Protein AF-A0A6P6KNV8-F1 (afdb_monomer)

Mean predicted aligned error: 15.76 Å

Structure (mmCIF, N/CA/C/O backbone):
data_AF-A0A6P6KNV8-F1
#
_entry.id   AF-A0A6P6KNV8-F1
#
loop_
_atom_site.group_PDB
_atom_site.id
_atom_site.type_symbol
_atom_site.label_atom_id
_atom_site.label_alt_id
_atom_site.label_comp_id
_atom_site.label_asym_id
_atom_site.label_entity_id
_atom_site.label_seq_id
_atom_site.pdbx_PDB_ins_code
_atom_site.Cartn_x
_atom_site.Cartn_y
_atom_site.Cartn_z
_atom_site.occupancy
_atom_site.B_iso_or_equiv
_atom_site.auth_seq_id
_atom_site.auth_comp_id
_atom_site.auth_asym_id
_atom_site.auth_atom_id
_atom_site.pdbx_PDB_model_num
ATOM 1 N N . MET A 1 1 ? 38.279 -53.311 -48.690 1.00 38.34 1 MET A N 1
ATOM 2 C CA . MET A 1 1 ? 37.754 -52.931 -50.017 1.00 38.34 1 MET A CA 1
ATOM 3 C C . MET A 1 1 ? 36.312 -52.505 -49.815 1.00 38.34 1 MET A C 1
ATOM 5 O O . MET A 1 1 ? 35.468 -53.366 -49.628 1.00 38.34 1 MET A O 1
ATOM 9 N N . GLU A 1 2 ? 36.046 -51.202 -49.771 1.00 31.09 2 GLU A N 1
ATOM 10 C CA . GLU A 1 2 ? 34.682 -50.656 -49.750 1.00 31.09 2 GLU A CA 1
ATOM 11 C C . GLU A 1 2 ? 34.443 -49.889 -51.053 1.00 31.09 2 GLU A C 1
ATOM 13 O O . GLU A 1 2 ? 35.295 -49.125 -51.506 1.00 31.09 2 GLU A O 1
ATOM 18 N N . ALA A 1 3 ? 33.312 -50.180 -51.694 1.00 29.16 3 ALA A N 1
ATOM 19 C CA . ALA A 1 3 ? 32.934 -49.667 -53.004 1.00 29.16 3 ALA A CA 1
ATOM 20 C C . ALA A 1 3 ? 32.456 -48.201 -52.931 1.00 29.16 3 ALA A C 1
ATOM 22 O O . ALA A 1 3 ? 31.786 -47.828 -51.967 1.00 29.16 3 ALA A O 1
ATOM 23 N N . PRO A 1 4 ? 32.713 -47.362 -53.953 1.00 30.52 4 PRO A N 1
ATOM 24 C CA . PRO A 1 4 ? 32.250 -45.981 -53.950 1.00 30.52 4 PRO A CA 1
ATOM 25 C C . PRO A 1 4 ? 30.749 -45.907 -54.269 1.00 30.52 4 PRO A C 1
ATOM 27 O O . PRO A 1 4 ? 30.275 -46.368 -55.310 1.00 30.52 4 PRO A O 1
ATOM 30 N N . GLN A 1 5 ? 29.990 -45.295 -53.362 1.00 33.75 5 GLN A N 1
ATOM 31 C CA . GLN A 1 5 ? 28.548 -45.090 -53.477 1.00 33.75 5 GLN A CA 1
ATOM 32 C C . GLN A 1 5 ? 28.240 -44.012 -54.537 1.00 33.75 5 GLN A C 1
ATOM 34 O O . GLN A 1 5 ? 28.684 -42.867 -54.443 1.00 33.75 5 GLN A O 1
ATOM 39 N N . LYS A 1 6 ? 27.469 -44.385 -55.569 1.00 33.06 6 LYS A N 1
ATOM 40 C CA . LYS A 1 6 ? 26.993 -43.498 -56.648 1.00 33.06 6 LYS A CA 1
ATOM 41 C C . LYS A 1 6 ? 26.206 -42.309 -56.076 1.00 33.06 6 LYS A C 1
ATOM 43 O O . LYS A 1 6 ? 25.114 -42.477 -55.539 1.00 33.06 6 LYS A O 1
ATOM 48 N N . ARG A 1 7 ? 26.725 -41.091 -56.252 1.00 31.59 7 ARG A N 1
ATOM 49 C CA . ARG A 1 7 ? 26.054 -39.836 -55.877 1.00 31.59 7 ARG A CA 1
ATOM 50 C C . ARG A 1 7 ? 24.954 -39.518 -56.903 1.00 31.59 7 ARG A C 1
ATOM 52 O O . ARG A 1 7 ? 25.246 -39.223 -58.059 1.00 31.59 7 ARG A O 1
ATOM 59 N N . CYS A 1 8 ? 23.687 -39.608 -56.496 1.00 37.69 8 CYS A N 1
ATOM 60 C CA . CYS A 1 8 ? 22.532 -39.280 -57.337 1.00 37.69 8 CYS A CA 1
ATOM 61 C C . CYS A 1 8 ? 22.525 -37.770 -57.654 1.00 37.69 8 CYS A C 1
ATOM 63 O O . CYS A 1 8 ? 22.511 -36.946 -56.735 1.00 37.69 8 CYS A O 1
ATOM 65 N N . ARG A 1 9 ? 22.585 -37.396 -58.941 1.00 38.62 9 ARG A N 1
ATOM 66 C CA . ARG A 1 9 ? 22.567 -35.994 -59.398 1.00 38.62 9 ARG A CA 1
ATOM 67 C C . ARG A 1 9 ? 21.199 -35.376 -59.081 1.00 38.62 9 ARG A C 1
ATOM 69 O O . ARG A 1 9 ? 20.218 -35.672 -59.757 1.00 38.62 9 ARG A O 1
ATOM 76 N N . LYS A 1 10 ? 21.122 -34.523 -58.056 1.00 58.94 10 LYS A N 1
ATOM 77 C CA . LYS A 1 10 ? 19.945 -33.673 -57.814 1.00 58.94 10 LYS A CA 1
ATOM 78 C C . LYS A 1 10 ? 19.844 -32.647 -58.954 1.00 58.94 10 LYS A C 1
ATOM 80 O O . LYS A 1 10 ? 20.856 -32.107 -59.383 1.00 58.94 10 LYS A O 1
ATOM 85 N N . SER A 1 11 ? 18.640 -32.434 -59.481 1.00 66.38 11 SER A N 1
ATOM 86 C CA . SER A 1 11 ? 18.377 -31.494 -60.584 1.00 66.38 11 SER A CA 1
ATOM 87 C C . SER A 1 11 ? 18.752 -30.051 -60.193 1.00 66.38 11 SER A C 1
ATOM 89 O O . SER A 1 11 ? 18.413 -29.626 -59.092 1.00 66.38 11 SER A O 1
ATOM 91 N N . VAL A 1 12 ? 19.410 -29.303 -61.091 1.00 73.56 12 VAL A N 1
ATOM 92 C CA . VAL A 1 12 ? 19.917 -27.919 -60.874 1.00 73.56 12 VAL A CA 1
ATOM 93 C C . VAL A 1 12 ? 18.823 -26.952 -60.412 1.00 73.56 12 VAL A C 1
ATOM 95 O O . VAL A 1 12 ? 19.061 -26.036 -59.640 1.00 73.56 12 VAL A O 1
ATOM 98 N N . VAL A 1 13 ? 17.578 -27.220 -60.801 1.00 78.50 13 VAL A N 1
ATOM 99 C CA . VAL A 1 13 ? 16.393 -26.455 -60.396 1.00 78.50 13 VAL A CA 1
ATOM 100 C C . VAL A 1 13 ? 16.256 -26.262 -58.877 1.00 78.50 13 VAL A C 1
ATOM 102 O O . VAL A 1 13 ? 15.630 -25.302 -58.445 1.00 78.50 13 VAL A O 1
ATOM 105 N N . TRP A 1 14 ? 16.829 -27.148 -58.054 1.00 82.81 14 TRP A N 1
ATOM 106 C CA . TRP A 1 14 ? 16.782 -27.029 -56.594 1.00 82.81 14 TRP A CA 1
ATOM 107 C C . TRP A 1 14 ? 17.605 -25.859 -56.044 1.00 82.81 14 TRP A C 1
ATOM 109 O O . TRP A 1 14 ? 17.395 -25.475 -54.902 1.00 82.81 14 TRP A O 1
ATOM 119 N N . GLU A 1 15 ? 18.483 -25.254 -56.844 1.00 82.56 15 GLU A N 1
ATOM 120 C CA . GLU A 1 15 ? 19.206 -24.027 -56.478 1.00 82.56 15 GLU A CA 1
ATOM 121 C C . GLU A 1 15 ? 18.289 -22.790 -56.444 1.00 82.56 15 GLU A C 1
ATOM 123 O O . GLU A 1 15 ? 18.663 -21.744 -55.921 1.00 82.56 15 GLU A O 1
ATOM 128 N N . HIS A 1 16 ? 17.069 -22.917 -56.972 1.00 83.75 16 HIS A N 1
ATOM 129 C CA . HIS A 1 16 ? 16.115 -21.824 -57.160 1.00 83.75 16 HIS A CA 1
ATOM 130 C C . HIS A 1 16 ? 14.822 -21.980 -56.338 1.00 83.75 16 HIS A C 1
ATOM 132 O O . HIS A 1 16 ? 13.948 -21.108 -56.376 1.00 83.75 16 HIS A O 1
ATOM 138 N N . PHE A 1 17 ? 14.663 -23.099 -55.622 1.00 85.81 17 PHE A N 1
ATOM 139 C CA . PHE A 1 17 ? 13.449 -23.428 -54.872 1.00 85.81 17 PHE A CA 1
ATOM 140 C C . PHE A 1 17 ? 13.767 -24.027 -53.503 1.00 85.81 17 PHE A C 1
ATOM 142 O O . PHE A 1 17 ? 14.627 -24.893 -53.372 1.00 85.81 17 PHE A O 1
ATOM 149 N N . HIS A 1 18 ? 12.986 -23.645 -52.494 1.00 86.62 18 HIS A N 1
ATOM 150 C CA . HIS A 1 18 ? 12.988 -24.283 -51.180 1.00 86.62 18 HIS A CA 1
ATOM 151 C C . HIS A 1 18 ? 11.876 -25.332 -51.085 1.00 86.62 18 HIS A C 1
ATOM 153 O O . HIS A 1 18 ? 10.721 -25.060 -51.414 1.00 86.62 18 HIS A O 1
ATOM 159 N N . LEU A 1 19 ? 12.205 -26.534 -50.608 1.00 85.88 19 LEU A N 1
ATOM 160 C CA . LEU A 1 19 ? 11.209 -27.546 -50.252 1.00 85.88 19 LEU A CA 1
ATOM 161 C C . LEU A 1 19 ? 10.596 -27.182 -48.893 1.00 85.88 19 LEU A C 1
ATOM 163 O O . LEU A 1 19 ? 11.304 -27.166 -47.891 1.00 85.88 19 LEU A O 1
ATOM 167 N N . GLU A 1 20 ? 9.296 -26.892 -48.855 1.00 83.19 20 GLU A N 1
ATOM 168 C CA . GLU A 1 20 ? 8.594 -26.573 -47.602 1.00 83.19 20 GLU A CA 1
ATOM 169 C C . GLU A 1 20 ? 8.001 -27.818 -46.947 1.00 83.19 20 GLU A C 1
ATOM 171 O O . GLU A 1 20 ? 8.097 -28.020 -45.742 1.00 83.19 20 GLU A O 1
ATOM 176 N N . THR A 1 21 ? 7.347 -28.649 -47.756 1.00 82.44 21 THR A N 1
ATOM 177 C CA . THR A 1 21 ? 6.717 -29.901 -47.332 1.00 82.44 21 THR A CA 1
ATOM 178 C C . THR A 1 21 ? 6.961 -30.946 -48.417 1.00 82.44 21 THR A C 1
ATOM 180 O O . THR A 1 21 ? 7.260 -30.569 -49.552 1.00 82.44 21 THR A O 1
ATOM 183 N N . PRO A 1 22 ? 6.784 -32.251 -48.143 1.00 82.44 22 PRO A N 1
ATOM 184 C CA . PRO A 1 22 ? 7.013 -33.296 -49.143 1.00 82.44 22 PRO A CA 1
ATOM 185 C C . PRO A 1 22 ? 6.253 -33.099 -50.462 1.00 82.44 22 PRO A C 1
ATOM 187 O O . PRO A 1 22 ? 6.700 -33.605 -51.484 1.00 82.44 22 PRO A O 1
ATOM 190 N N . ASN A 1 23 ? 5.150 -32.335 -50.447 1.00 86.81 23 ASN A N 1
ATOM 191 C CA . ASN A 1 23 ? 4.302 -32.084 -51.612 1.00 86.81 23 ASN A CA 1
ATOM 192 C C . ASN A 1 23 ? 4.265 -30.611 -52.070 1.00 86.81 23 ASN A C 1
ATOM 194 O O . ASN A 1 23 ? 3.471 -30.268 -52.950 1.00 86.81 23 ASN A O 1
ATOM 198 N N . LYS A 1 24 ? 5.072 -29.712 -51.482 1.00 88.44 24 LYS A N 1
ATOM 199 C CA . LYS A 1 24 ? 5.097 -28.285 -51.857 1.00 88.44 24 LYS A CA 1
ATOM 200 C C . LYS A 1 24 ? 6.501 -27.694 -51.852 1.00 88.44 24 LYS A C 1
ATOM 202 O O . LYS A 1 24 ? 7.274 -27.891 -50.915 1.00 88.44 24 LYS A O 1
ATOM 207 N N . VAL A 1 25 ? 6.773 -26.894 -52.875 1.00 88.56 25 VAL A N 1
ATOM 208 C CA . VAL A 1 25 ? 8.021 -26.146 -53.059 1.00 88.56 25 VAL A CA 1
ATOM 209 C C . VAL A 1 25 ? 7.721 -24.660 -53.238 1.00 88.56 25 VAL A C 1
ATOM 211 O O . VAL A 1 25 ? 6.707 -24.301 -53.834 1.00 88.56 25 VAL A O 1
ATOM 214 N N . ARG A 1 26 ? 8.605 -23.794 -52.745 1.00 89.38 26 ARG A N 1
ATOM 215 C CA . ARG A 1 26 ? 8.508 -22.334 -52.838 1.00 89.38 26 ARG A CA 1
ATOM 216 C C . ARG A 1 26 ? 9.609 -21.795 -53.746 1.00 89.38 26 ARG A C 1
ATOM 218 O O . ARG A 1 26 ? 10.773 -22.147 -53.563 1.00 89.38 26 ARG A O 1
ATOM 225 N N . CYS A 1 27 ? 9.253 -20.953 -54.714 1.00 86.50 27 CYS A N 1
ATOM 226 C CA . CYS A 1 27 ? 10.230 -20.226 -55.531 1.00 86.50 27 CYS A CA 1
ATOM 227 C C . CYS A 1 27 ? 10.973 -19.186 -54.683 1.00 86.50 27 CYS A C 1
ATOM 229 O O . CYS A 1 27 ? 10.328 -18.395 -54.005 1.00 86.50 27 CYS A O 1
ATOM 231 N N . MET A 1 28 ? 12.305 -19.140 -54.756 1.00 84.94 28 MET A N 1
ATOM 232 C CA . MET A 1 28 ? 13.119 -18.206 -53.959 1.00 84.94 28 MET A CA 1
ATOM 233 C C . MET A 1 28 ? 13.090 -16.755 -54.473 1.00 84.94 28 MET A C 1
ATOM 235 O O . MET A 1 28 ? 13.607 -15.869 -53.802 1.00 84.94 28 MET A O 1
ATOM 239 N N . TYR A 1 29 ? 12.510 -16.508 -55.654 1.00 83.06 29 TYR A N 1
ATOM 240 C CA . TYR A 1 29 ? 12.529 -15.197 -56.320 1.00 83.06 29 TYR A CA 1
ATOM 241 C C . TYR A 1 29 ? 11.196 -14.447 -56.285 1.00 83.06 29 TYR A C 1
ATOM 243 O O . TYR A 1 29 ? 11.181 -13.225 -56.389 1.00 83.06 29 TYR A O 1
ATOM 251 N N . CYS A 1 30 ? 10.074 -15.161 -56.183 1.00 82.75 30 CYS A N 1
ATOM 252 C CA . CYS A 1 30 ? 8.738 -14.556 -56.119 1.00 82.75 30 CYS A CA 1
ATOM 253 C C . CYS A 1 30 ? 7.844 -15.150 -55.026 1.00 82.75 30 CYS A C 1
ATOM 255 O O . CYS A 1 30 ? 6.644 -14.887 -55.021 1.00 82.75 30 CYS A O 1
ATOM 257 N N . ASP A 1 31 ? 8.394 -16.017 -54.169 1.00 82.25 31 ASP A N 1
ATOM 258 C CA . ASP A 1 31 ? 7.691 -16.722 -53.089 1.00 82.25 31 ASP A CA 1
ATOM 259 C C . ASP A 1 31 ? 6.464 -17.552 -53.517 1.00 82.25 31 ASP A C 1
ATOM 261 O O . ASP A 1 31 ? 5.709 -18.057 -52.683 1.00 82.25 31 ASP A O 1
ATOM 265 N N . ARG A 1 32 ? 6.268 -17.785 -54.821 1.00 86.38 32 ARG A N 1
ATOM 266 C CA . ARG A 1 32 ? 5.152 -18.594 -55.320 1.00 86.38 32 ARG A CA 1
ATOM 267 C C . ARG A 1 32 ? 5.303 -20.054 -54.893 1.00 86.38 32 ARG A C 1
ATOM 269 O O . ARG A 1 32 ? 6.309 -20.699 -55.199 1.00 86.38 32 ARG A O 1
ATOM 276 N N . GLN A 1 33 ? 4.270 -20.590 -54.243 1.00 91.00 33 GLN A N 1
ATOM 277 C CA . GLN A 1 33 ? 4.178 -22.009 -53.897 1.00 91.00 33 GLN A CA 1
ATOM 278 C C . GLN A 1 33 ? 3.688 -22.836 -55.090 1.00 91.00 33 GLN A C 1
ATOM 280 O O . GLN A 1 33 ? 2.699 -22.496 -55.743 1.00 91.00 33 GLN A O 1
ATOM 285 N N . LEU A 1 34 ? 4.366 -23.950 -55.354 1.00 88.31 34 LEU A N 1
ATOM 286 C CA . LEU A 1 34 ? 4.016 -24.923 -56.381 1.00 88.31 34 LEU A CA 1
ATOM 287 C C . LEU A 1 34 ? 3.823 -26.300 -55.744 1.00 88.31 34 LEU A C 1
ATOM 289 O O . LEU A 1 34 ? 4.550 -26.688 -54.828 1.00 88.31 34 LEU A O 1
ATOM 293 N N . ALA A 1 35 ? 2.862 -27.060 -56.265 1.00 87.88 35 ALA A N 1
ATOM 294 C CA . ALA A 1 35 ? 2.728 -28.467 -55.918 1.00 87.88 35 ALA A CA 1
ATOM 295 C C . ALA A 1 35 ? 3.925 -29.262 -56.466 1.00 87.88 35 ALA A C 1
ATOM 297 O O . ALA A 1 35 ? 4.355 -29.063 -57.611 1.00 87.88 35 ALA A O 1
ATOM 298 N N . TYR A 1 36 ? 4.446 -30.165 -55.641 1.00 87.31 36 TYR A N 1
ATOM 299 C CA . TYR A 1 36 ? 5.585 -31.018 -55.946 1.00 87.31 36 TYR A CA 1
ATOM 300 C C . TYR A 1 36 ? 5.186 -32.485 -55.781 1.00 87.31 36 TYR A C 1
ATOM 302 O O . TYR A 1 36 ? 4.757 -32.902 -54.715 1.00 87.31 36 TYR A O 1
ATOM 310 N N . PHE A 1 37 ? 5.317 -33.264 -56.853 1.00 82.62 37 PHE A N 1
ATOM 311 C CA . PHE A 1 37 ? 4.976 -34.690 -56.883 1.00 82.62 37 PHE A CA 1
ATOM 312 C C . PHE A 1 37 ? 6.161 -35.489 -57.432 1.00 82.62 37 PHE A C 1
ATOM 314 O O . PHE A 1 37 ? 6.065 -36.124 -58.482 1.00 82.62 37 PHE A O 1
ATOM 321 N N . ASN A 1 38 ? 7.317 -35.369 -56.769 1.00 77.25 38 ASN A N 1
ATOM 322 C CA . ASN A 1 38 ? 8.575 -36.033 -57.142 1.00 77.25 38 ASN A CA 1
ATOM 323 C C . ASN A 1 38 ? 9.040 -35.804 -58.595 1.00 77.25 38 ASN A C 1
ATOM 325 O O . ASN A 1 38 ? 9.829 -36.576 -59.135 1.00 77.25 38 ASN A O 1
ATOM 329 N N . ASN A 1 39 ? 8.587 -34.717 -59.223 1.00 81.94 39 ASN A N 1
ATOM 330 C CA . ASN A 1 39 ? 9.056 -34.247 -60.521 1.00 81.94 39 ASN A CA 1
ATOM 331 C C . ASN A 1 39 ? 9.306 -32.738 -60.467 1.00 81.94 39 ASN A C 1
ATOM 333 O O . ASN A 1 39 ? 8.701 -32.021 -59.671 1.00 81.94 39 ASN A O 1
ATOM 337 N N . THR A 1 40 ? 10.209 -32.257 -61.316 1.00 85.31 40 THR A N 1
ATOM 338 C CA . THR A 1 40 ? 10.650 -30.856 -61.326 1.00 85.31 40 THR A CA 1
ATOM 339 C C . THR A 1 40 ? 10.043 -30.036 -62.467 1.00 85.31 40 THR A C 1
ATOM 341 O O . THR A 1 40 ? 10.389 -28.869 -62.653 1.00 85.31 40 THR A O 1
ATOM 344 N N . SER A 1 41 ? 9.110 -30.613 -63.231 1.00 83.56 41 SER A N 1
ATOM 345 C CA . SER A 1 41 ? 8.515 -29.984 -64.416 1.00 83.56 41 SER A CA 1
ATOM 346 C C . SER A 1 41 ? 7.729 -28.716 -64.075 1.00 83.56 41 SER A C 1
ATOM 348 O O . SER A 1 41 ? 7.784 -27.739 -64.822 1.00 83.56 41 SER A O 1
ATOM 350 N N . SER A 1 42 ? 7.033 -28.690 -62.932 1.00 84.75 42 SER A N 1
ATOM 351 C CA . SER A 1 42 ? 6.306 -27.505 -62.452 1.00 84.75 42 SER A CA 1
ATOM 352 C C . SER A 1 42 ? 7.253 -26.350 -62.111 1.00 84.75 42 SER A C 1
ATOM 354 O O . SER A 1 42 ? 7.003 -25.216 -62.520 1.00 84.75 42 SER A O 1
ATOM 356 N N . MET A 1 43 ? 8.364 -26.656 -61.440 1.00 88.06 43 MET A N 1
ATOM 357 C CA . MET A 1 43 ? 9.416 -25.713 -61.051 1.00 88.06 43 MET A CA 1
ATOM 358 C C . MET A 1 43 ? 10.148 -25.138 -62.271 1.00 88.06 43 MET A C 1
ATOM 360 O O . MET A 1 43 ? 10.281 -23.924 -62.401 1.00 88.06 43 MET A O 1
ATOM 364 N N . MET A 1 44 ? 10.542 -25.992 -63.222 1.00 86.44 44 MET A N 1
ATOM 365 C CA . MET A 1 44 ? 11.200 -25.555 -64.460 1.00 86.44 44 MET A CA 1
ATOM 366 C C . MET A 1 44 ? 10.280 -24.709 -65.343 1.00 86.44 44 MET A C 1
ATOM 368 O O . MET A 1 44 ? 10.714 -23.700 -65.900 1.00 86.44 44 MET A O 1
ATOM 372 N N . ARG A 1 45 ? 8.998 -25.083 -65.458 1.00 87.12 45 ARG A N 1
ATOM 373 C CA . ARG A 1 45 ? 8.004 -24.287 -66.191 1.00 87.12 45 ARG A CA 1
ATOM 374 C C . ARG A 1 45 ? 7.836 -22.904 -65.564 1.00 87.12 45 ARG A C 1
ATOM 376 O O . ARG A 1 45 ? 7.802 -21.925 -66.300 1.00 87.12 45 ARG A O 1
ATOM 383 N N . HIS A 1 46 ? 7.780 -22.831 -64.234 1.00 88.38 46 HIS A N 1
ATOM 384 C CA . HIS A 1 46 ? 7.688 -21.567 -63.509 1.00 88.38 46 HIS A CA 1
ATOM 385 C C . HIS A 1 46 ? 8.900 -20.659 -63.755 1.00 88.38 46 HIS A C 1
ATOM 387 O O . HIS A 1 46 ? 8.708 -19.487 -64.074 1.00 88.38 46 HIS A O 1
ATOM 393 N N . LEU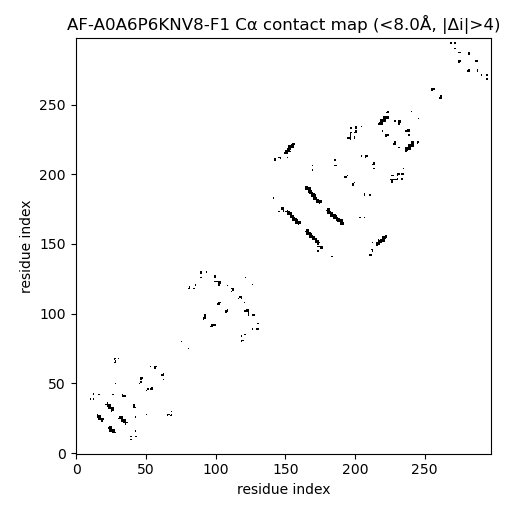 A 1 47 ? 10.131 -21.187 -63.688 1.00 87.00 47 LEU A N 1
ATOM 394 C CA . LEU A 1 47 ? 11.332 -20.394 -63.986 1.00 87.00 47 LEU A CA 1
ATOM 395 C C . LEU A 1 47 ? 11.318 -19.860 -65.421 1.00 87.00 47 LEU A C 1
ATOM 397 O O . LEU A 1 47 ? 11.560 -18.677 -65.626 1.00 87.00 47 LEU A O 1
ATOM 401 N N . ARG A 1 48 ? 10.958 -20.690 -66.408 1.00 85.62 48 ARG A N 1
ATOM 402 C CA . ARG A 1 48 ? 10.895 -20.260 -67.817 1.00 85.62 48 ARG A CA 1
ATOM 403 C C . ARG A 1 48 ? 9.853 -19.173 -68.065 1.00 85.62 48 ARG A C 1
ATOM 405 O O . ARG A 1 48 ? 10.107 -18.270 -68.850 1.00 85.62 48 ARG A O 1
ATOM 412 N N . SER A 1 49 ? 8.688 -19.262 -67.424 1.00 83.25 49 SER A N 1
ATOM 413 C CA . SER A 1 49 ? 7.598 -18.310 -67.659 1.00 83.25 49 SER A CA 1
ATOM 414 C C . SER A 1 49 ? 7.716 -17.025 -66.845 1.00 83.25 49 SER A C 1
ATOM 416 O O . SER A 1 49 ? 7.248 -15.983 -67.284 1.00 83.25 49 SER A O 1
ATOM 418 N N . THR A 1 50 ? 8.257 -17.106 -65.629 1.00 81.81 50 THR A N 1
ATOM 419 C CA . THR A 1 50 ? 8.174 -16.024 -64.633 1.00 81.81 50 THR A CA 1
ATOM 420 C C . THR A 1 50 ? 9.541 -15.428 -64.306 1.00 81.81 50 THR A C 1
ATOM 422 O O . THR A 1 50 ? 9.617 -14.270 -63.910 1.00 81.81 50 THR A O 1
ATOM 425 N N . HIS A 1 51 ? 10.623 -16.179 -64.530 1.00 84.88 51 HIS A N 1
ATOM 426 C CA . HIS A 1 51 ? 11.997 -15.757 -64.260 1.00 84.88 51 HIS A CA 1
ATOM 427 C C . HIS A 1 51 ? 12.971 -16.080 -65.419 1.00 84.88 51 HIS A C 1
ATOM 429 O O . HIS A 1 51 ? 14.042 -16.641 -65.170 1.00 84.88 51 HIS A O 1
ATOM 435 N N . PRO A 1 52 ? 12.649 -15.737 -66.687 1.00 79.06 52 PRO A N 1
ATOM 436 C CA . PRO A 1 52 ? 13.479 -16.105 -67.841 1.00 79.06 52 PRO A CA 1
ATOM 437 C C . PRO A 1 52 ? 14.907 -15.537 -67.768 1.00 79.06 52 PRO A C 1
ATOM 439 O O . PRO A 1 52 ? 15.847 -16.204 -68.193 1.00 79.06 52 PRO A O 1
ATOM 442 N N . ALA A 1 53 ? 15.085 -14.365 -67.147 1.00 74.75 53 ALA A N 1
ATOM 443 C CA . ALA A 1 53 ? 16.393 -13.735 -66.954 1.00 74.75 53 ALA A CA 1
ATOM 444 C C . ALA A 1 53 ? 17.351 -14.570 -66.079 1.00 74.75 53 ALA A C 1
ATOM 446 O O . ALA A 1 53 ? 18.556 -14.551 -66.291 1.00 74.75 53 ALA A O 1
ATOM 447 N N . ILE A 1 54 ? 16.827 -15.353 -65.127 1.00 71.12 54 ILE A N 1
ATOM 448 C CA . ILE A 1 54 ? 17.642 -16.189 -64.226 1.00 71.12 54 ILE A CA 1
ATOM 449 C C . ILE A 1 54 ? 18.229 -17.385 -64.979 1.00 71.12 54 ILE A C 1
ATOM 451 O O . ILE A 1 54 ? 19.354 -17.798 -64.714 1.00 71.12 54 ILE A O 1
ATOM 455 N N . LEU A 1 55 ? 17.479 -17.912 -65.949 1.00 67.94 55 LEU A N 1
ATOM 456 C CA . LEU A 1 55 ? 17.940 -19.001 -66.806 1.00 67.94 55 LEU A CA 1
ATOM 457 C C . LEU A 1 55 ? 18.963 -18.520 -67.842 1.00 67.94 55 LEU A C 1
ATOM 459 O O . LEU A 1 55 ? 19.869 -19.275 -68.168 1.00 67.94 55 LEU A O 1
ATOM 463 N N . GLN A 1 56 ? 18.855 -17.273 -68.313 1.00 61.75 56 GLN A N 1
ATOM 464 C CA . GLN A 1 56 ? 19.846 -16.665 -69.211 1.00 61.75 56 GLN A CA 1
ATOM 465 C C . GLN A 1 56 ? 21.174 -16.383 -68.491 1.00 61.75 56 GLN A C 1
ATOM 467 O O . GLN A 1 56 ? 22.235 -16.725 -68.998 1.00 61.75 56 GLN A O 1
ATOM 472 N N . CYS A 1 57 ? 21.136 -15.860 -67.262 1.00 51.75 57 CYS A N 1
ATOM 473 C CA . CYS A 1 57 ? 22.345 -15.588 -66.474 1.00 51.75 57 CYS A CA 1
ATOM 474 C C . CYS A 1 57 ? 23.106 -16.849 -66.010 1.00 51.75 57 CYS A C 1
ATOM 476 O O . CYS A 1 57 ? 24.282 -16.754 -65.652 1.00 51.75 57 CYS A O 1
ATOM 478 N N . ALA A 1 58 ? 22.460 -18.021 -66.003 1.00 55.56 58 ALA A N 1
ATOM 479 C CA . ALA A 1 58 ? 23.089 -19.294 -65.646 1.00 55.56 58 ALA A CA 1
ATOM 480 C C . ALA A 1 58 ? 24.010 -19.851 -66.752 1.00 55.56 58 ALA A C 1
ATOM 482 O O . ALA A 1 58 ? 24.918 -20.620 -66.439 1.00 55.56 58 ALA A O 1
ATOM 483 N N . GLU A 1 59 ? 23.813 -19.459 -68.017 1.00 51.94 59 GLU A N 1
ATOM 484 C CA . GLU A 1 59 ? 24.679 -19.870 -69.136 1.00 51.94 59 GLU A CA 1
ATOM 485 C C . GLU A 1 59 ? 25.938 -18.987 -69.255 1.00 51.94 59 GLU A C 1
ATOM 487 O O . GLU A 1 59 ? 26.997 -19.487 -69.626 1.00 51.94 59 GLU A O 1
ATOM 492 N N . ASP A 1 60 ? 25.864 -17.723 -68.819 1.00 44.78 60 ASP A N 1
ATOM 493 C CA . ASP A 1 60 ? 26.961 -16.742 -68.902 1.00 44.78 60 ASP A CA 1
ATOM 494 C C . ASP A 1 60 ? 27.805 -16.614 -67.612 1.00 44.78 60 ASP A C 1
ATOM 496 O O . ASP A 1 60 ? 28.651 -15.727 -67.487 1.00 44.78 60 ASP A O 1
ATOM 500 N N . GLY A 1 61 ? 27.594 -17.490 -66.622 1.00 48.66 61 GLY A N 1
ATOM 501 C CA . GLY A 1 61 ? 28.422 -17.562 -65.408 1.00 48.66 61 GLY A CA 1
ATOM 502 C C . GLY A 1 61 ? 28.314 -16.360 -64.458 1.00 48.66 61 GLY A C 1
ATOM 503 O O . GLY A 1 61 ? 29.149 -16.219 -63.565 1.00 48.66 61 GLY A O 1
ATOM 504 N N . ASN A 1 62 ? 27.296 -15.508 -64.611 1.00 47.03 62 ASN A N 1
ATOM 505 C CA . ASN A 1 62 ? 27.144 -14.280 -63.832 1.00 47.03 62 ASN A CA 1
ATOM 506 C C . ASN A 1 62 ? 25.772 -14.252 -63.137 1.00 47.03 62 ASN A C 1
ATOM 508 O O . ASN A 1 62 ? 24.805 -13.704 -63.660 1.00 47.03 62 ASN A O 1
ATOM 512 N N . ILE A 1 63 ? 25.666 -14.885 -61.963 1.00 50.25 63 ILE A N 1
ATOM 513 C CA . ILE A 1 63 ? 24.419 -14.955 -61.181 1.00 50.25 63 ILE A CA 1
ATOM 514 C C . ILE A 1 63 ? 24.316 -13.708 -60.278 1.00 50.25 63 ILE A C 1
ATOM 516 O O . ILE A 1 63 ? 25.162 -13.540 -59.395 1.00 50.25 63 ILE A O 1
ATOM 520 N N . PRO A 1 64 ? 23.289 -12.844 -60.424 1.00 48.38 64 PRO A N 1
ATOM 521 C CA . PRO A 1 64 ? 23.027 -11.765 -59.471 1.00 48.38 64 PRO A CA 1
ATOM 522 C C . PRO A 1 64 ? 22.676 -12.335 -58.085 1.00 48.38 64 PRO A C 1
ATOM 524 O O . PRO A 1 64 ? 21.992 -13.361 -58.008 1.00 48.38 64 PRO A O 1
ATOM 527 N N . PRO A 1 65 ? 23.083 -11.692 -56.975 1.00 47.00 65 PRO A N 1
ATOM 528 C CA . PRO A 1 65 ? 22.782 -12.190 -55.638 1.00 47.00 65 PRO A CA 1
ATOM 529 C C . PRO A 1 65 ? 21.265 -12.271 -55.427 1.00 47.00 65 PRO A C 1
ATOM 531 O O . PRO A 1 65 ? 20.544 -11.289 -55.595 1.00 47.00 65 PRO A O 1
ATOM 534 N N . VAL A 1 66 ? 20.790 -13.464 -55.058 1.00 51.03 66 VAL A N 1
ATOM 535 C CA . VAL A 1 66 ? 19.383 -13.745 -54.747 1.00 51.03 66 VAL A CA 1
ATOM 536 C C . VAL A 1 66 ? 18.912 -12.800 -53.628 1.00 51.03 66 VAL A C 1
ATOM 538 O O . VAL A 1 66 ? 19.508 -12.820 -52.544 1.00 51.03 66 VAL A O 1
ATOM 541 N N . PRO A 1 67 ? 17.852 -11.993 -53.831 1.00 46.97 67 PRO A N 1
ATOM 542 C CA . PRO A 1 67 ? 17.204 -11.278 -52.740 1.00 46.97 67 PRO A CA 1
ATOM 543 C C . PRO A 1 67 ? 16.637 -12.315 -51.771 1.00 46.97 67 PRO A C 1
ATOM 545 O O . PRO A 1 67 ? 15.790 -13.123 -52.147 1.00 46.97 67 PRO A O 1
ATOM 548 N N . ARG A 1 68 ? 17.133 -12.343 -50.531 1.00 46.41 68 ARG A N 1
ATOM 549 C CA . ARG A 1 68 ? 16.543 -13.199 -49.496 1.00 46.41 68 ARG A CA 1
ATOM 550 C C . ARG A 1 68 ? 15.132 -12.682 -49.212 1.00 46.41 68 ARG A C 1
ATOM 552 O O . ARG A 1 68 ? 15.009 -11.489 -48.925 1.00 46.41 68 ARG A O 1
ATOM 559 N N . PRO A 1 69 ? 14.096 -13.534 -49.252 1.00 39.94 69 PRO A N 1
ATOM 560 C CA . PRO A 1 69 ? 12.783 -13.131 -48.788 1.00 39.94 69 PRO A CA 1
ATOM 561 C C . PRO A 1 69 ? 12.899 -12.738 -47.318 1.00 39.94 69 PRO A C 1
ATOM 563 O O . PRO A 1 69 ? 13.486 -13.468 -46.512 1.00 39.94 69 PRO A O 1
ATOM 566 N N . ALA A 1 70 ? 12.393 -11.549 -46.995 1.00 44.22 70 ALA A N 1
ATOM 567 C CA . ALA A 1 70 ? 12.240 -11.087 -45.631 1.00 44.22 70 ALA A CA 1
ATOM 568 C C . ALA A 1 70 ? 11.322 -12.079 -44.910 1.00 44.22 70 ALA A C 1
ATOM 570 O O . ALA A 1 70 ? 10.105 -12.061 -45.057 1.00 44.22 70 ALA A O 1
ATOM 571 N N . THR A 1 71 ? 11.916 -13.009 -44.171 1.00 40.97 71 THR A N 1
ATOM 572 C CA . THR A 1 71 ? 11.185 -13.763 -43.166 1.00 40.97 71 THR A CA 1
ATOM 573 C C . THR A 1 71 ? 10.779 -12.769 -42.088 1.00 40.97 71 THR A C 1
ATOM 575 O O . THR A 1 71 ? 11.651 -12.259 -41.381 1.00 40.97 71 THR A O 1
ATOM 578 N N . ASP A 1 72 ? 9.475 -12.527 -41.956 1.00 42.78 72 ASP A N 1
ATOM 579 C CA . ASP A 1 72 ? 8.819 -11.911 -40.795 1.00 42.78 72 ASP A CA 1
ATOM 580 C C . ASP A 1 72 ? 8.964 -12.800 -39.543 1.00 42.78 72 ASP A C 1
ATOM 582 O O . ASP A 1 72 ? 8.013 -13.248 -38.912 1.00 42.78 72 ASP A O 1
ATOM 586 N N . THR A 1 73 ? 10.212 -13.068 -39.182 1.00 45.41 73 THR A N 1
ATOM 587 C CA . THR A 1 73 ? 10.661 -13.467 -37.854 1.00 45.41 73 THR A CA 1
ATOM 588 C C . THR A 1 73 ? 11.866 -12.598 -37.527 1.00 45.41 73 THR A C 1
ATOM 590 O O . THR A 1 73 ? 12.963 -13.085 -37.254 1.00 45.41 73 THR A O 1
ATOM 593 N N . ALA A 1 74 ? 11.688 -11.279 -37.614 1.00 46.09 74 ALA A N 1
ATOM 594 C CA . ALA A 1 74 ? 12.552 -10.383 -36.876 1.00 46.09 74 ALA A CA 1
ATOM 595 C C . ALA A 1 74 ? 12.238 -10.637 -35.398 1.00 46.09 74 ALA A C 1
ATOM 597 O O . ALA A 1 74 ? 11.174 -10.256 -34.912 1.00 46.09 74 ALA A O 1
ATOM 598 N N . GLY A 1 75 ? 13.135 -11.330 -34.688 1.00 53.25 75 GLY A N 1
ATOM 599 C CA . GLY A 1 75 ? 13.125 -11.286 -33.226 1.00 53.25 75 GLY A CA 1
ATOM 600 C C . GLY A 1 75 ? 13.053 -9.822 -32.765 1.00 53.25 75 GLY A C 1
ATOM 601 O O . GLY A 1 75 ? 13.455 -8.937 -33.534 1.00 53.25 75 GLY A O 1
ATOM 602 N N . PRO A 1 76 ? 12.518 -9.540 -31.561 1.00 54.69 76 PRO A N 1
ATOM 603 C CA . PRO A 1 76 ? 12.350 -8.169 -31.098 1.00 54.69 76 PRO A CA 1
ATOM 604 C C . PRO A 1 76 ? 13.650 -7.396 -31.323 1.00 54.69 76 PRO A C 1
ATOM 606 O O . PRO A 1 76 ? 14.745 -7.911 -31.072 1.00 54.69 76 PRO A O 1
ATOM 609 N N . SER A 1 77 ? 13.539 -6.177 -31.861 1.00 70.69 77 SER A N 1
ATOM 610 C CA . SER A 1 77 ? 14.705 -5.312 -32.048 1.00 70.69 77 SER A CA 1
ATOM 611 C C . SER A 1 77 ? 15.486 -5.242 -30.732 1.00 70.69 77 SER A C 1
ATOM 613 O O . SER A 1 77 ? 14.893 -5.377 -29.662 1.00 70.69 77 SER A O 1
ATOM 615 N N . LYS A 1 78 ? 16.805 -5.005 -30.765 1.00 72.06 78 LYS A N 1
ATOM 616 C CA . LYS A 1 78 ? 17.599 -4.904 -29.521 1.00 72.06 78 LYS A CA 1
ATOM 617 C C . LYS A 1 78 ? 16.956 -3.958 -28.492 1.00 72.06 78 LYS A C 1
ATOM 619 O O . LYS A 1 78 ? 16.997 -4.225 -27.299 1.00 72.06 78 LYS A O 1
ATOM 624 N N . GLN A 1 79 ? 16.302 -2.895 -28.966 1.00 76.81 79 GLN A N 1
ATOM 625 C CA . GLN A 1 79 ? 15.537 -1.962 -28.135 1.00 76.81 79 GLN A CA 1
ATOM 626 C C . GLN A 1 79 ? 14.216 -2.551 -27.612 1.00 76.81 79 GLN A C 1
ATOM 628 O O . GLN A 1 79 ? 13.861 -2.297 -26.467 1.00 76.81 79 GLN A O 1
ATOM 633 N N . GLY A 1 80 ? 13.492 -3.331 -28.420 1.00 87.75 80 GLY A N 1
ATOM 634 C CA . GLY A 1 80 ? 12.288 -4.044 -27.984 1.00 87.75 80 GLY A CA 1
ATOM 635 C C . GLY A 1 80 ? 12.595 -5.080 -26.904 1.00 87.75 80 GLY A C 1
ATOM 636 O O . GLY A 1 80 ? 11.954 -5.078 -25.859 1.00 87.75 80 GLY A O 1
ATOM 637 N N . ARG A 1 81 ? 13.647 -5.885 -27.101 1.00 89.50 81 ARG A N 1
ATOM 638 C CA . ARG A 1 81 ? 14.060 -6.905 -26.130 1.00 89.50 81 ARG A CA 1
ATOM 639 C C . ARG A 1 81 ? 14.501 -6.299 -24.797 1.00 89.50 81 ARG A C 1
ATOM 641 O O . ARG A 1 81 ? 14.130 -6.811 -23.748 1.00 89.50 81 ARG A O 1
ATOM 648 N N . GLN A 1 82 ? 15.254 -5.198 -24.841 1.00 93.38 82 GLN A N 1
ATOM 649 C CA . GLN A 1 82 ? 15.648 -4.448 -23.647 1.00 93.38 82 GLN A CA 1
ATOM 650 C C . GLN A 1 82 ? 14.417 -4.012 -22.835 1.00 93.38 82 GLN A C 1
ATOM 652 O O . GLN A 1 82 ? 14.367 -4.264 -21.638 1.00 93.38 82 GLN A O 1
ATOM 657 N N . ARG A 1 83 ? 13.399 -3.435 -23.492 1.00 93.81 83 ARG A N 1
ATOM 658 C CA . ARG A 1 83 ? 12.166 -2.979 -22.823 1.00 93.81 83 ARG A CA 1
ATOM 659 C C . ARG A 1 83 ? 11.382 -4.121 -22.182 1.00 93.81 83 ARG A C 1
ATOM 661 O O . ARG A 1 83 ? 10.945 -3.978 -21.049 1.00 93.81 83 ARG A O 1
ATOM 668 N N . GLU A 1 84 ? 11.236 -5.252 -22.873 1.00 95.69 84 GLU A N 1
ATOM 669 C CA . GLU A 1 84 ? 10.571 -6.441 -22.314 1.00 95.69 84 GLU A CA 1
ATOM 670 C C . GLU A 1 84 ? 11.254 -6.923 -21.024 1.00 95.69 84 GLU A C 1
ATOM 672 O O . GLU A 1 84 ? 10.591 -7.289 -20.053 1.00 95.69 84 GLU A O 1
ATOM 677 N N . LEU A 1 85 ? 12.590 -6.920 -21.007 1.00 97.31 85 LEU A N 1
ATOM 678 C CA . LEU A 1 85 ? 13.371 -7.335 -19.844 1.00 97.31 85 LEU A CA 1
ATOM 679 C C . LEU A 1 85 ? 13.342 -6.290 -18.722 1.00 97.31 85 LEU A C 1
ATOM 681 O O . LEU A 1 85 ? 13.243 -6.675 -17.557 1.00 97.31 85 LEU A O 1
ATOM 685 N N . ASP A 1 86 ? 13.353 -4.996 -19.054 1.00 97.62 86 ASP A N 1
ATOM 686 C CA . ASP A 1 86 ? 13.168 -3.911 -18.085 1.00 97.62 86 ASP A CA 1
ATOM 687 C C . ASP A 1 86 ? 11.787 -4.017 -17.408 1.00 97.62 86 ASP A C 1
ATOM 689 O O . ASP A 1 86 ? 11.680 -3.904 -16.185 1.00 97.62 86 ASP A O 1
ATOM 693 N N . GLU A 1 87 ? 10.727 -4.301 -18.171 1.00 97.38 87 GLU A N 1
ATOM 694 C CA . GLU A 1 87 ? 9.377 -4.515 -17.637 1.00 97.38 87 GLU A CA 1
ATOM 695 C C . GLU A 1 87 ? 9.306 -5.739 -16.720 1.00 97.38 87 GLU A C 1
ATOM 697 O O . GLU A 1 87 ? 8.735 -5.649 -15.631 1.00 97.38 87 GLU A O 1
ATOM 702 N N . ALA A 1 88 ? 9.919 -6.859 -17.116 1.00 97.94 88 ALA A N 1
ATOM 703 C CA . ALA A 1 88 ? 9.992 -8.061 -16.288 1.00 97.94 88 ALA A CA 1
ATOM 704 C C . ALA A 1 88 ? 10.796 -7.829 -14.996 1.00 97.94 88 ALA A C 1
ATOM 706 O O . ALA A 1 88 ? 10.419 -8.323 -13.930 1.00 97.94 88 ALA A O 1
ATOM 707 N N . LEU A 1 89 ? 11.878 -7.047 -15.068 1.00 98.19 89 LEU A N 1
ATOM 708 C CA . LEU A 1 89 ? 12.671 -6.649 -13.908 1.00 98.19 89 LEU A CA 1
ATOM 709 C C . LEU A 1 89 ? 11.858 -5.765 -12.954 1.00 98.19 89 LEU A C 1
ATOM 711 O O . LEU A 1 89 ? 11.858 -6.019 -11.752 1.00 98.19 89 LEU A O 1
ATOM 715 N N . VAL A 1 90 ? 11.145 -4.757 -13.469 1.00 98.31 90 VAL A N 1
ATOM 716 C CA . VAL A 1 90 ? 10.241 -3.911 -12.670 1.00 98.31 90 VAL A CA 1
ATOM 717 C C . VAL A 1 90 ? 9.169 -4.761 -11.989 1.00 98.31 90 VAL A C 1
ATOM 719 O O . VAL A 1 90 ? 8.914 -4.588 -10.797 1.00 98.31 90 VAL A O 1
ATOM 722 N N . ASP A 1 91 ? 8.577 -5.704 -12.719 1.00 97.94 91 ASP A N 1
ATOM 723 C CA . ASP A 1 91 ? 7.584 -6.635 -12.191 1.00 97.94 91 ASP A CA 1
ATOM 724 C C . ASP A 1 91 ? 8.135 -7.476 -11.035 1.00 97.94 91 ASP A C 1
ATOM 726 O O . ASP A 1 91 ? 7.478 -7.579 -10.000 1.00 97.94 91 ASP A O 1
ATOM 730 N N . MET A 1 92 ? 9.332 -8.048 -11.192 1.00 98.06 92 MET A N 1
ATOM 731 C CA . MET A 1 92 ? 9.998 -8.824 -10.142 1.00 98.06 92 MET A CA 1
ATOM 732 C C . MET A 1 92 ? 10.293 -7.954 -8.917 1.00 98.06 92 MET A C 1
ATOM 734 O O . MET A 1 92 ? 9.925 -8.309 -7.801 1.00 98.06 92 MET A O 1
ATOM 738 N N . VAL A 1 93 ? 10.860 -6.763 -9.122 1.00 98.06 93 VAL A N 1
ATOM 739 C CA . VAL A 1 93 ? 11.197 -5.840 -8.030 1.00 98.06 93 VAL A CA 1
ATOM 740 C C . VAL A 1 93 ? 9.964 -5.456 -7.214 1.00 98.06 93 VAL A C 1
ATOM 742 O O . VAL A 1 93 ? 10.027 -5.421 -5.985 1.00 98.06 93 VAL A O 1
ATOM 745 N N . VAL A 1 94 ? 8.835 -5.196 -7.877 1.00 96.44 94 VAL A N 1
ATOM 746 C CA . VAL A 1 94 ? 7.583 -4.822 -7.210 1.00 96.44 94 VAL A CA 1
ATOM 747 C C . VAL A 1 94 ? 6.920 -6.019 -6.526 1.00 96.44 94 VAL A C 1
ATOM 749 O O . VAL A 1 94 ? 6.507 -5.895 -5.374 1.00 96.44 94 VAL A O 1
ATOM 752 N N . LYS A 1 95 ? 6.806 -7.166 -7.206 1.00 96.25 95 LYS A N 1
ATOM 753 C CA . LYS A 1 95 ? 6.120 -8.359 -6.675 1.00 96.25 95 LYS A CA 1
ATOM 754 C C . LYS A 1 95 ? 6.875 -8.981 -5.504 1.00 96.25 95 LYS A C 1
ATOM 756 O O . LYS A 1 95 ? 6.250 -9.370 -4.520 1.00 96.25 95 LYS A O 1
ATOM 761 N N . ASP A 1 96 ? 8.200 -8.996 -5.590 1.00 97.38 96 ASP A N 1
ATOM 762 C CA . ASP A 1 96 ? 9.062 -9.671 -4.622 1.00 97.38 96 ASP A CA 1
ATOM 763 C C . ASP A 1 96 ? 9.670 -8.698 -3.601 1.00 97.38 96 ASP A C 1
ATOM 765 O O . ASP A 1 96 ? 10.530 -9.090 -2.811 1.00 97.38 96 ASP A O 1
ATOM 769 N N . LEU A 1 97 ? 9.228 -7.431 -3.611 1.00 95.31 97 LEU A N 1
ATOM 770 C CA . LEU A 1 97 ? 9.661 -6.362 -2.703 1.00 95.31 97 LEU A CA 1
ATOM 771 C C . LEU A 1 97 ? 11.190 -6.206 -2.643 1.00 95.31 97 LEU A C 1
ATOM 773 O O . LEU A 1 97 ? 11.766 -5.978 -1.575 1.00 95.31 97 LEU A O 1
ATOM 777 N N . GLN A 1 98 ? 11.856 -6.339 -3.792 1.00 97.50 98 GLN A N 1
ATOM 778 C CA . GLN A 1 98 ? 13.312 -6.263 -3.857 1.00 97.50 98 GLN A CA 1
ATOM 779 C C . GLN A 1 98 ? 13.807 -4.825 -3.681 1.00 97.50 98 GLN A C 1
ATOM 781 O O . GLN A 1 98 ? 13.174 -3.871 -4.153 1.00 97.50 98 GLN A O 1
ATOM 786 N N . PRO A 1 99 ? 14.970 -4.631 -3.038 1.00 97.06 99 PRO A N 1
ATOM 787 C CA . PRO A 1 99 ? 15.593 -3.322 -2.992 1.00 97.06 99 PRO A CA 1
ATOM 788 C C . PRO A 1 99 ? 16.036 -2.903 -4.398 1.00 97.06 99 PRO A C 1
ATOM 790 O O . PRO A 1 99 ? 16.512 -3.714 -5.188 1.00 97.06 99 PRO A O 1
ATOM 793 N N . PHE A 1 100 ? 15.979 -1.604 -4.702 1.00 96.94 100 PHE A N 1
ATOM 794 C CA . PHE A 1 100 ? 16.460 -1.094 -5.996 1.00 96.94 100 PHE A CA 1
ATOM 795 C C . PHE A 1 100 ? 17.959 -1.333 -6.231 1.00 96.94 100 PHE A C 1
ATOM 797 O O . PHE A 1 100 ? 18.420 -1.186 -7.357 1.00 96.94 100 PHE A O 1
ATOM 804 N N . THR A 1 101 ? 18.720 -1.658 -5.184 1.00 97.69 101 THR A N 1
ATOM 805 C CA . THR A 1 101 ? 20.144 -2.008 -5.267 1.00 97.69 101 THR A CA 1
ATOM 806 C C . THR A 1 101 ? 20.385 -3.386 -5.877 1.00 97.69 101 THR A C 1
ATOM 808 O O . THR A 1 101 ? 21.517 -3.659 -6.233 1.00 97.69 101 THR A O 1
ATOM 811 N N . ILE A 1 102 ? 19.359 -4.228 -6.067 1.00 97.81 102 ILE A N 1
ATOM 812 C CA . ILE A 1 102 ? 19.525 -5.584 -6.624 1.00 97.81 102 ILE A CA 1
ATOM 813 C C . ILE A 1 102 ? 20.258 -5.598 -7.974 1.00 97.81 102 ILE A C 1
ATOM 815 O O . ILE A 1 102 ? 21.022 -6.509 -8.269 1.00 97.81 102 ILE A O 1
ATOM 819 N N . VAL A 1 103 ? 20.079 -4.553 -8.786 1.00 97.81 103 VAL A N 1
ATOM 820 C CA . VAL A 1 103 ? 20.751 -4.396 -10.090 1.00 97.81 103 VAL A CA 1
ATOM 821 C C . VAL A 1 103 ? 22.249 -4.095 -9.979 1.00 97.81 103 VAL A C 1
ATOM 823 O O . VAL A 1 103 ? 22.940 -4.090 -10.990 1.00 97.81 103 VAL A O 1
ATOM 826 N N . GLU A 1 104 ? 22.738 -3.837 -8.768 1.00 96.81 104 GLU A N 1
ATOM 827 C CA . GLU A 1 104 ? 24.142 -3.592 -8.427 1.00 96.81 104 GLU A CA 1
ATOM 828 C C . GLU A 1 104 ? 24.755 -4.800 -7.683 1.00 96.81 104 GLU A C 1
ATOM 830 O O . GLU A 1 104 ? 25.962 -4.818 -7.443 1.00 96.81 104 GLU A O 1
ATOM 835 N N . ASP A 1 105 ? 23.961 -5.827 -7.346 1.00 97.56 105 ASP A N 1
ATOM 836 C CA . ASP A 1 105 ? 24.439 -7.019 -6.642 1.00 97.56 105 ASP A CA 1
ATOM 837 C C . ASP A 1 105 ? 25.233 -7.928 -7.593 1.00 97.56 105 ASP A C 1
ATOM 839 O O . ASP A 1 105 ? 24.712 -8.422 -8.597 1.00 97.56 105 ASP A O 1
ATOM 843 N N . GLU A 1 106 ? 26.495 -8.214 -7.255 1.00 98.00 106 GLU A N 1
ATOM 844 C CA . GLU A 1 106 ? 27.429 -8.956 -8.119 1.00 98.00 106 GLU A CA 1
ATOM 845 C C . GLU A 1 106 ? 26.878 -10.310 -8.590 1.00 98.00 106 GLU A C 1
ATOM 847 O O . GLU A 1 106 ? 26.965 -10.652 -9.772 1.00 98.00 106 GLU A O 1
ATOM 852 N N . GLY A 1 107 ? 26.260 -11.068 -7.680 1.00 98.25 107 GLY A N 1
ATOM 853 C CA . GLY A 1 107 ? 25.669 -12.368 -7.997 1.00 98.25 107 GLY A CA 1
ATOM 854 C C . GLY A 1 107 ? 24.475 -12.266 -8.947 1.00 98.25 107 GLY A C 1
ATOM 855 O O . GLY A 1 107 ? 24.348 -13.082 -9.861 1.00 98.25 107 GLY A O 1
ATOM 856 N N . PHE A 1 108 ? 23.628 -11.247 -8.775 1.00 98.06 108 PHE A N 1
ATOM 857 C CA . PHE A 1 108 ? 22.477 -11.023 -9.647 1.00 98.06 108 PHE A CA 1
ATOM 858 C C . PHE A 1 108 ? 22.922 -10.571 -11.040 1.00 98.06 108 PHE A C 1
ATOM 860 O O . PHE A 1 108 ? 22.468 -11.132 -12.036 1.00 98.06 108 PHE A O 1
ATOM 867 N N . MET A 1 109 ? 23.876 -9.640 -11.122 1.00 97.81 109 MET A N 1
ATOM 868 C CA . MET A 1 109 ? 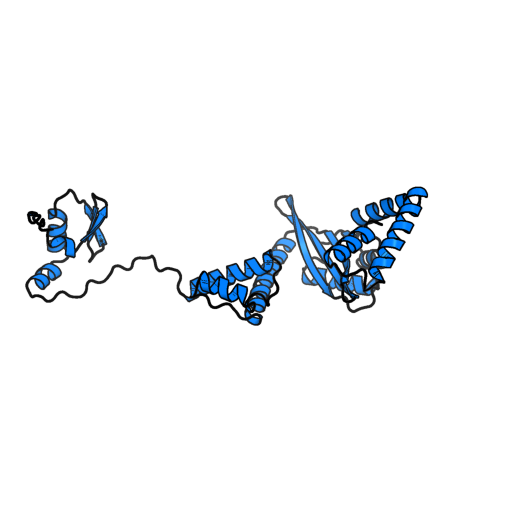24.463 -9.210 -12.393 1.00 97.81 109 MET A CA 1
ATOM 869 C C . MET A 1 109 ? 25.087 -10.384 -13.157 1.00 97.81 109 MET A C 1
ATOM 871 O O . MET A 1 109 ? 24.830 -10.555 -14.349 1.00 97.81 109 MET A O 1
ATOM 875 N N . ALA A 1 110 ? 25.863 -11.233 -12.474 1.00 98.06 110 ALA A N 1
ATOM 876 C CA . ALA A 1 110 ? 26.473 -12.413 -13.083 1.00 98.06 110 ALA A CA 1
ATOM 877 C C . ALA A 1 110 ? 25.423 -13.420 -13.579 1.00 98.06 110 ALA A C 1
ATOM 879 O O . ALA A 1 110 ? 25.555 -13.961 -14.680 1.00 98.06 110 ALA A O 1
ATOM 880 N N . PHE A 1 111 ? 24.370 -13.651 -12.790 1.00 98.38 111 PHE A N 1
ATOM 881 C CA . PHE A 1 111 ? 23.255 -14.519 -13.159 1.00 98.38 111 PHE A CA 1
ATOM 882 C C . PHE A 1 111 ? 22.515 -14.005 -14.399 1.00 98.38 111 PHE A C 1
ATOM 884 O O . PHE A 1 111 ? 22.364 -14.744 -15.371 1.00 98.38 111 PHE A O 1
ATOM 891 N N . VAL A 1 112 ? 22.121 -12.729 -14.406 1.00 97.62 112 VAL A N 1
ATOM 892 C CA . VAL A 1 112 ? 21.416 -12.095 -15.530 1.00 97.62 112 VAL A CA 1
ATOM 893 C C . VAL A 1 112 ? 22.270 -12.117 -16.795 1.00 97.62 112 VAL A C 1
ATOM 895 O O . VAL A 1 112 ? 21.788 -12.543 -17.841 1.00 97.62 112 VAL A O 1
ATOM 898 N N . ASN A 1 113 ? 23.555 -11.770 -16.694 1.00 95.50 113 ASN A N 1
ATOM 899 C CA . ASN A 1 113 ? 24.480 -11.822 -17.825 1.00 95.50 113 ASN A CA 1
ATOM 900 C C . ASN A 1 113 ? 24.656 -13.249 -18.374 1.00 95.50 113 ASN A C 1
ATOM 902 O O . ASN A 1 113 ? 24.891 -13.431 -19.565 1.00 95.50 113 ASN A O 1
ATOM 906 N N . LYS A 1 114 ? 24.540 -14.283 -17.530 1.00 97.94 114 LYS A N 1
ATOM 907 C CA . LYS A 1 114 ? 24.595 -15.678 -17.987 1.00 97.94 114 LYS A CA 1
ATOM 908 C C . LYS A 1 114 ? 23.320 -16.108 -18.715 1.00 97.94 114 LYS A C 1
ATOM 910 O O . LYS A 1 114 ? 23.410 -16.949 -19.608 1.00 97.94 114 LYS A O 1
ATOM 915 N N . LEU A 1 115 ? 22.170 -15.557 -18.329 1.00 96.31 115 LEU A N 1
ATOM 916 C CA . LEU A 1 115 ? 20.885 -15.807 -18.980 1.00 96.31 115 LEU A CA 1
ATOM 917 C C . LEU A 1 115 ? 20.769 -15.076 -20.322 1.00 96.31 115 LEU A C 1
ATOM 919 O O . LEU A 1 115 ? 20.398 -15.691 -21.318 1.00 96.31 115 LEU A O 1
ATOM 923 N N . ASP A 1 116 ? 21.088 -13.783 -20.344 1.00 93.94 116 ASP A N 1
ATOM 924 C CA . ASP A 1 116 ? 21.046 -12.942 -21.539 1.00 93.94 116 ASP A CA 1
ATOM 925 C C . ASP A 1 116 ? 22.183 -11.902 -21.499 1.00 93.94 116 ASP A C 1
ATOM 927 O O . ASP A 1 116 ? 22.030 -10.832 -20.907 1.00 93.94 116 ASP A O 1
ATOM 931 N N . PRO A 1 117 ? 23.326 -12.177 -22.157 1.00 93.38 117 PRO A N 1
ATOM 932 C CA . PRO A 1 117 ? 24.452 -11.243 -22.210 1.00 93.38 117 PRO A CA 1
ATOM 933 C C . PRO A 1 117 ? 24.157 -9.939 -22.965 1.00 93.38 117 PRO A C 1
ATOM 935 O O . PRO A 1 117 ? 24.974 -9.020 -22.949 1.00 93.38 117 PRO A O 1
ATOM 938 N N . SER A 1 118 ? 23.048 -9.870 -23.710 1.00 91.25 118 SER A N 1
ATOM 939 C CA . SER A 1 118 ? 22.678 -8.681 -24.483 1.00 91.25 118 SER A CA 1
ATOM 940 C C . SER A 1 118 ? 21.863 -7.671 -23.678 1.00 91.25 118 SER A C 1
ATOM 942 O O . SER A 1 118 ? 21.742 -6.520 -24.102 1.00 91.25 118 SER A O 1
ATOM 944 N N . TYR A 1 119 ? 21.336 -8.085 -22.523 1.00 95.94 119 TYR A N 1
ATOM 945 C CA . TYR A 1 119 ? 20.567 -7.229 -21.638 1.00 95.94 119 TYR A CA 1
ATOM 946 C C . TYR A 1 119 ? 21.485 -6.403 -20.746 1.00 95.94 119 TYR A C 1
ATOM 948 O O . TYR A 1 119 ? 22.252 -6.929 -19.938 1.00 95.94 119 TYR A O 1
ATOM 956 N N . VAL A 1 120 ? 21.382 -5.084 -20.875 1.00 94.31 120 VAL A N 1
ATOM 957 C CA . VAL A 1 120 ? 22.114 -4.161 -20.014 1.00 94.31 120 VAL A CA 1
ATOM 958 C C . VAL A 1 120 ? 21.213 -3.806 -18.845 1.00 94.31 120 VAL A C 1
ATOM 960 O O . VAL A 1 120 ? 20.209 -3.122 -19.031 1.00 94.31 120 VAL A O 1
ATOM 963 N N . LEU A 1 121 ? 21.567 -4.258 -17.641 1.00 96.88 121 LEU A N 1
ATOM 964 C CA . LEU A 1 121 ? 20.805 -3.917 -16.444 1.00 96.88 121 LEU A CA 1
ATOM 965 C C . LEU A 1 121 ? 20.726 -2.389 -16.267 1.00 96.88 121 LEU A C 1
ATOM 967 O O . LEU A 1 121 ? 21.735 -1.689 -16.418 1.00 96.88 121 LEU A O 1
ATOM 971 N N . PRO A 1 122 ? 19.546 -1.850 -15.923 1.00 97.38 122 PRO A N 1
ATOM 972 C CA . PRO A 1 122 ? 19.402 -0.436 -15.635 1.00 97.38 122 PRO A CA 1
ATOM 973 C C . PRO A 1 122 ? 20.176 -0.073 -14.367 1.00 97.38 122 PRO A C 1
ATOM 975 O O . PRO A 1 122 ? 20.276 -0.854 -13.424 1.00 97.38 122 PRO A O 1
ATOM 978 N N . SER A 1 123 ? 20.653 1.170 -14.290 1.00 97.12 123 SER A N 1
ATOM 979 C CA . SER A 1 123 ? 21.159 1.698 -13.018 1.00 97.12 123 SER A CA 1
ATOM 980 C C . SER A 1 123 ? 20.052 1.721 -11.957 1.00 97.12 123 SER A C 1
ATOM 982 O O . SER A 1 123 ? 18.877 1.915 -12.282 1.00 97.12 123 SER A O 1
ATOM 984 N N . ARG A 1 124 ? 20.417 1.667 -10.671 1.00 97.56 124 ARG A N 1
ATOM 985 C CA . ARG A 1 124 ? 19.473 1.833 -9.551 1.00 97.56 124 ARG A CA 1
ATOM 986 C C . ARG A 1 124 ? 18.583 3.073 -9.689 1.00 97.56 124 ARG A C 1
ATOM 988 O O . ARG A 1 124 ? 17.399 3.036 -9.353 1.00 97.56 124 ARG A O 1
ATOM 995 N N . LYS A 1 125 ? 19.133 4.188 -10.194 1.00 97.56 125 LYS A N 1
ATOM 996 C CA . LYS A 1 125 ? 18.370 5.424 -10.447 1.00 97.56 125 LYS A CA 1
ATOM 997 C C . LYS A 1 125 ? 17.336 5.222 -11.555 1.00 97.56 125 LYS A C 1
ATOM 999 O O . LYS A 1 125 ? 16.195 5.636 -11.379 1.00 97.56 125 LYS A O 1
ATOM 1004 N N . ALA A 1 126 ? 17.725 4.588 -12.661 1.00 97.56 126 ALA A N 1
ATOM 1005 C CA . ALA A 1 126 ? 16.817 4.285 -13.763 1.00 97.56 126 ALA A CA 1
ATOM 1006 C C . ALA A 1 126 ? 15.708 3.320 -13.320 1.00 97.56 126 ALA A C 1
ATOM 1008 O O . ALA A 1 126 ? 14.538 3.610 -13.548 1.00 97.56 126 ALA A O 1
ATOM 1009 N N . LEU A 1 127 ? 16.049 2.252 -12.590 1.00 98.19 127 LEU A N 1
ATOM 1010 C CA . LEU A 1 127 ? 15.070 1.319 -12.028 1.00 98.19 127 LEU A CA 1
ATOM 1011 C C . LEU A 1 127 ? 14.050 2.030 -11.132 1.00 98.19 127 LEU A C 1
ATOM 1013 O O . LEU A 1 127 ? 12.847 1.835 -11.287 1.00 98.19 127 LEU A O 1
ATOM 1017 N N . LYS A 1 128 ? 14.512 2.916 -10.242 1.00 97.62 128 LYS A N 1
ATOM 1018 C CA . LYS A 1 128 ? 13.616 3.722 -9.406 1.00 97.62 128 LYS A CA 1
ATOM 1019 C C . LYS A 1 128 ? 12.664 4.582 -10.247 1.00 97.62 128 LYS A C 1
ATOM 1021 O O . LYS A 1 128 ? 11.483 4.668 -9.911 1.00 97.62 128 LYS A O 1
ATOM 1026 N N . THR A 1 129 ? 13.152 5.214 -11.315 1.00 98.06 129 THR A N 1
ATOM 1027 C CA . THR A 1 129 ? 12.306 5.998 -12.229 1.00 98.06 129 THR A CA 1
ATOM 1028 C C . THR A 1 129 ? 11.246 5.119 -12.888 1.00 98.06 129 THR A C 1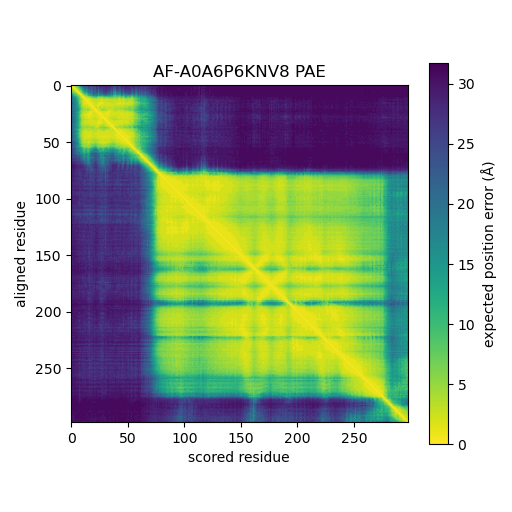
ATOM 1030 O O . THR A 1 129 ? 10.072 5.469 -12.834 1.00 98.06 129 THR A O 1
ATOM 1033 N N . MET A 1 130 ? 11.630 3.954 -13.416 1.00 97.75 130 MET A N 1
ATOM 1034 C CA . MET A 1 130 ? 10.703 3.021 -14.071 1.00 97.75 130 MET A CA 1
ATOM 1035 C C . MET A 1 130 ? 9.614 2.513 -13.115 1.00 97.75 130 MET A C 1
ATOM 1037 O O . MET A 1 130 ? 8.433 2.505 -13.456 1.00 97.75 130 MET A O 1
ATOM 1041 N N . VAL A 1 131 ? 9.979 2.165 -11.876 1.00 98.12 131 VAL A N 1
ATOM 104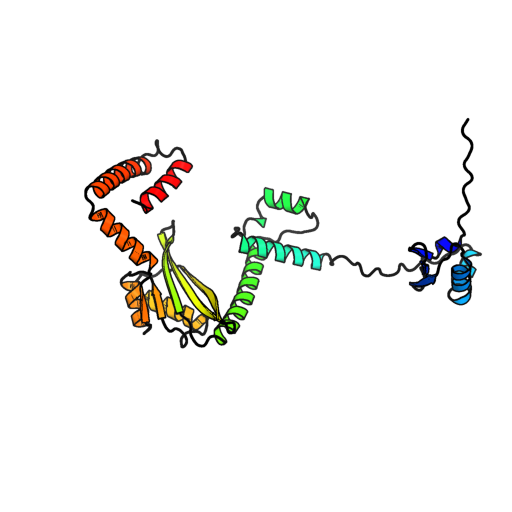2 C CA . VAL A 1 131 ? 9.008 1.775 -10.837 1.00 98.12 131 VAL A CA 1
ATOM 1043 C C . VAL A 1 131 ? 8.082 2.943 -10.474 1.00 98.12 131 VAL A C 1
ATOM 1045 O O . VAL A 1 131 ? 6.884 2.743 -10.283 1.00 98.12 131 VAL A O 1
ATOM 1048 N N . THR A 1 132 ? 8.606 4.171 -10.413 1.00 97.06 132 THR A N 1
ATOM 1049 C CA . THR A 1 132 ? 7.801 5.374 -10.128 1.00 97.06 132 THR A CA 1
ATOM 1050 C C . THR A 1 132 ? 6.795 5.657 -11.245 1.00 97.06 132 THR A C 1
ATOM 1052 O O . THR A 1 132 ? 5.641 5.974 -10.970 1.00 97.06 132 THR A O 1
ATOM 1055 N N . GLU A 1 133 ? 7.201 5.507 -12.504 1.00 96.75 133 GLU A N 1
ATOM 1056 C CA . GLU A 1 133 ? 6.314 5.647 -13.659 1.00 96.75 133 GLU A CA 1
ATOM 1057 C C . GLU A 1 133 ? 5.207 4.586 -13.645 1.00 96.75 133 GLU A C 1
ATOM 1059 O O . GLU A 1 133 ? 4.026 4.921 -13.753 1.00 96.75 133 GLU A O 1
ATOM 1064 N N . ARG A 1 134 ? 5.561 3.320 -13.382 1.00 95.88 134 ARG A N 1
ATOM 1065 C CA . ARG A 1 134 ? 4.584 2.235 -13.221 1.00 95.88 134 ARG A CA 1
ATOM 1066 C C . ARG A 1 134 ? 3.587 2.517 -12.094 1.00 95.88 134 ARG A C 1
ATOM 1068 O O . ARG A 1 134 ? 2.395 2.235 -12.247 1.00 95.88 134 ARG A O 1
ATOM 1075 N N . TYR A 1 135 ? 4.057 3.076 -10.980 1.00 95.94 135 TYR A N 1
ATOM 1076 C CA . TYR A 1 135 ? 3.200 3.512 -9.880 1.00 95.94 135 TYR A CA 1
ATOM 1077 C C . TYR A 1 135 ? 2.226 4.609 -10.322 1.00 95.94 135 TYR A C 1
ATOM 1079 O O . TYR A 1 135 ? 1.035 4.476 -10.059 1.00 95.94 135 TYR A O 1
ATOM 1087 N N . ASN A 1 136 ? 2.693 5.649 -11.020 1.00 96.62 136 ASN A N 1
ATOM 1088 C CA . ASN A 1 136 ? 1.836 6.753 -11.468 1.00 96.62 136 ASN A CA 1
ATOM 1089 C C . ASN A 1 136 ? 0.726 6.264 -12.408 1.00 96.62 136 ASN A C 1
ATOM 1091 O O . ASN A 1 136 ? -0.440 6.561 -12.164 1.00 96.62 136 ASN A O 1
ATOM 1095 N N . ILE A 1 137 ? 1.066 5.426 -13.394 1.00 96.19 137 ILE A N 1
ATOM 1096 C CA . ILE A 1 137 ? 0.089 4.813 -14.312 1.00 96.19 137 ILE A CA 1
ATOM 1097 C C . ILE A 1 137 ? -0.951 3.994 -13.531 1.00 96.19 137 ILE A C 1
ATOM 1099 O O . ILE A 1 137 ? -2.158 4.105 -13.752 1.00 96.19 137 ILE A O 1
ATOM 1103 N N . SER A 1 138 ? -0.495 3.176 -12.578 1.00 95.62 138 SER A N 1
ATOM 1104 C CA . SER A 1 138 ? -1.385 2.343 -11.759 1.00 95.62 138 SER A CA 1
ATOM 1105 C C . SER A 1 138 ? -2.277 3.187 -10.844 1.00 95.62 138 SER A C 1
ATOM 1107 O O . SER A 1 138 ? -3.452 2.866 -10.651 1.00 95.62 138 SER A O 1
ATOM 1109 N N . LYS A 1 139 ? -1.735 4.280 -10.295 1.00 96.50 139 LYS A N 1
ATOM 1110 C CA . LYS A 1 139 ? -2.462 5.230 -9.456 1.00 96.50 139 LYS A CA 1
ATOM 1111 C C . LYS A 1 139 ? -3.555 5.932 -10.255 1.00 96.50 139 LYS A C 1
ATOM 1113 O O . LYS A 1 139 ? -4.691 5.941 -9.798 1.00 96.50 139 LYS A O 1
ATOM 1118 N N . GLU A 1 140 ? -3.243 6.461 -11.436 1.00 97.12 140 GLU A N 1
ATOM 1119 C CA . GLU A 1 140 ? -4.217 7.123 -12.315 1.00 97.12 140 GLU A CA 1
ATOM 1120 C C . GLU A 1 140 ? -5.376 6.190 -12.663 1.00 97.12 140 GLU A C 1
ATOM 1122 O O . GLU A 1 140 ? -6.532 6.530 -12.408 1.00 97.12 140 GLU A O 1
ATOM 1127 N N . LYS A 1 141 ? -5.072 4.966 -13.111 1.00 96.69 141 LYS A N 1
ATOM 1128 C CA . LYS A 1 141 ? -6.088 3.940 -13.377 1.00 96.69 141 LYS A CA 1
ATOM 1129 C C . LYS A 1 141 ? -6.954 3.652 -12.147 1.00 96.69 141 LYS A C 1
ATOM 1131 O O . LYS A 1 141 ? -8.175 3.587 -12.235 1.00 96.69 141 LYS A O 1
ATOM 1136 N N . THR A 1 142 ? -6.336 3.520 -10.974 1.00 96.38 142 THR A N 1
ATOM 1137 C CA . THR A 1 142 ? -7.085 3.249 -9.739 1.00 96.38 142 THR A CA 1
ATOM 1138 C C . THR A 1 142 ? -7.952 4.439 -9.320 1.00 96.38 142 THR A C 1
ATOM 1140 O O . THR A 1 142 ? -9.054 4.251 -8.810 1.00 96.38 142 THR A O 1
ATOM 1143 N N . MET A 1 143 ? -7.497 5.672 -9.557 1.00 97.06 143 MET A N 1
ATOM 1144 C CA . MET A 1 143 ? -8.307 6.874 -9.348 1.00 97.06 143 MET A CA 1
ATOM 1145 C C . MET A 1 143 ? -9.506 6.915 -10.306 1.00 97.06 143 MET A C 1
ATOM 1147 O O . MET A 1 143 ? -10.591 7.322 -9.897 1.00 97.06 143 MET A O 1
ATOM 1151 N N . GLU A 1 144 ? -9.356 6.468 -11.556 1.00 96.19 144 GLU A N 1
ATOM 1152 C CA . GLU A 1 144 ? -10.481 6.304 -12.488 1.00 96.19 144 GLU A CA 1
ATOM 1153 C C . GLU A 1 144 ? -11.486 5.252 -12.013 1.00 96.19 144 GLU A C 1
ATOM 1155 O O . GLU A 1 144 ? -12.694 5.469 -12.115 1.00 96.19 144 GLU A O 1
ATOM 1160 N N . ASP A 1 145 ? -11.018 4.146 -11.441 1.00 94.75 145 ASP A N 1
ATOM 1161 C CA . ASP A 1 145 ? -11.897 3.122 -10.875 1.00 94.75 145 ASP A CA 1
ATOM 1162 C C . ASP A 1 145 ? -12.632 3.626 -9.621 1.00 94.75 145 ASP A C 1
ATOM 1164 O O . ASP A 1 145 ? -13.844 3.449 -9.499 1.00 94.75 145 ASP A O 1
ATOM 1168 N N . LEU A 1 146 ? -11.954 4.369 -8.741 1.00 96.00 146 LEU A N 1
ATOM 1169 C CA . LEU A 1 146 ? -12.572 5.007 -7.571 1.00 96.00 146 LEU A CA 1
ATOM 1170 C C . LEU A 1 146 ? -13.616 6.071 -7.939 1.00 96.00 146 LEU A C 1
ATOM 1172 O O . LEU A 1 146 ? -14.550 6.313 -7.168 1.00 96.00 146 LEU A O 1
ATOM 1176 N N . LYS A 1 147 ? -13.520 6.706 -9.116 1.00 94.88 147 LYS A N 1
ATOM 1177 C CA . LYS A 1 147 ? -14.578 7.611 -9.603 1.00 94.88 147 LYS A CA 1
ATOM 1178 C C . LYS A 1 147 ? -15.903 6.876 -9.810 1.00 94.88 147 LYS A C 1
ATOM 1180 O O . LYS A 1 147 ? -16.938 7.489 -9.566 1.00 94.88 147 LYS A O 1
ATOM 1185 N N . LYS A 1 148 ? -15.865 5.593 -10.185 1.00 93.94 148 LYS A N 1
ATOM 1186 C CA . LYS A 1 148 ? -17.048 4.749 -10.435 1.00 93.94 148 LYS A CA 1
ATOM 1187 C C . LYS A 1 148 ? -17.701 4.235 -9.151 1.00 93.94 148 LYS A C 1
ATOM 1189 O O . LYS A 1 148 ? -18.859 3.849 -9.185 1.00 93.94 148 LYS A O 1
ATOM 1194 N N . ALA A 1 149 ? -16.971 4.210 -8.035 1.00 95.44 149 ALA A N 1
ATOM 1195 C CA . ALA A 1 149 ? -17.524 3.808 -6.746 1.00 95.44 149 ALA A CA 1
ATOM 1196 C C . ALA A 1 149 ? -18.406 4.922 -6.163 1.00 95.44 149 ALA A C 1
ATOM 1198 O O . ALA A 1 149 ? -17.951 6.062 -6.049 1.00 95.44 149 ALA A O 1
ATOM 1199 N N . ASP A 1 150 ? -19.629 4.603 -5.744 1.00 93.38 150 ASP A N 1
ATOM 1200 C CA . ASP A 1 150 ? -20.508 5.571 -5.068 1.00 93.38 150 ASP A CA 1
ATOM 1201 C C . ASP A 1 150 ? -20.005 5.890 -3.656 1.00 93.38 150 ASP A C 1
ATOM 1203 O O . ASP A 1 150 ? -19.963 7.044 -3.228 1.00 93.38 150 ASP A O 1
ATOM 1207 N N . PHE A 1 151 ? -19.563 4.849 -2.950 1.00 96.06 151 PHE A N 1
ATOM 1208 C CA . PHE A 1 151 ? -19.155 4.914 -1.556 1.00 96.06 151 PHE A CA 1
ATOM 1209 C C . PHE A 1 151 ? -17.898 4.093 -1.309 1.00 96.06 151 PHE A C 1
ATOM 1211 O O . PHE A 1 151 ? -17.669 3.061 -1.943 1.00 96.06 151 PHE A O 1
ATOM 1218 N N . VAL A 1 152 ? -17.107 4.540 -0.337 1.00 98.12 152 VAL A N 1
ATOM 1219 C CA . VAL A 1 152 ? -15.891 3.852 0.097 1.00 98.12 152 VAL A CA 1
ATOM 1220 C C . VAL A 1 152 ? -15.809 3.810 1.622 1.00 98.12 152 VAL A C 1
ATOM 1222 O O . VAL A 1 152 ? -16.387 4.649 2.319 1.00 98.12 152 VAL A O 1
ATOM 1225 N N . SER A 1 153 ? -15.059 2.852 2.153 1.00 98.19 153 SER A N 1
ATOM 1226 C CA . SER A 1 153 ? -14.637 2.831 3.553 1.00 98.19 153 SER A CA 1
ATOM 1227 C C . SER A 1 153 ? -13.120 2.884 3.646 1.00 98.19 153 SER A C 1
ATOM 1229 O O . SER A 1 153 ? -12.410 2.462 2.733 1.00 98.19 153 SER A O 1
ATOM 1231 N N . LEU A 1 154 ? -12.611 3.427 4.748 1.00 98.44 154 LEU A N 1
ATOM 1232 C CA . LEU A 1 154 ? -11.177 3.508 4.997 1.00 98.44 154 LEU A CA 1
ATOM 1233 C C . LEU A 1 154 ? -10.784 2.607 6.163 1.00 98.44 154 LEU A C 1
ATOM 1235 O O . LEU A 1 154 ? -11.518 2.502 7.139 1.00 98.44 154 LEU A O 1
ATOM 1239 N N . THR A 1 155 ? -9.601 2.013 6.101 1.00 98.06 155 THR A N 1
ATOM 1240 C CA . THR A 1 155 ? -8.868 1.540 7.277 1.00 98.06 155 THR A CA 1
ATOM 1241 C C . THR A 1 155 ? -7.641 2.427 7.460 1.00 98.06 155 THR A C 1
ATOM 1243 O O . THR A 1 155 ? -7.009 2.829 6.480 1.00 98.06 155 THR A O 1
ATOM 1246 N N . ALA A 1 156 ? -7.311 2.781 8.699 1.00 96.19 156 ALA A N 1
ATOM 1247 C CA . ALA A 1 156 ? -6.097 3.529 8.998 1.00 96.19 156 ALA A CA 1
ATOM 1248 C C . ALA A 1 156 ? -5.378 2.933 10.205 1.00 96.19 156 ALA A C 1
ATOM 1250 O O . ALA A 1 156 ? -6.005 2.654 11.228 1.00 96.19 156 ALA A O 1
ATOM 1251 N N . ASP A 1 157 ? -4.065 2.791 10.074 1.00 93.06 157 ASP A N 1
ATOM 1252 C CA . ASP A 1 157 ? -3.188 2.253 11.109 1.00 93.06 157 ASP A CA 1
ATOM 1253 C C . ASP A 1 157 ? -1.944 3.127 11.264 1.00 93.06 157 ASP A C 1
ATOM 1255 O O . ASP A 1 157 ? -1.460 3.718 10.293 1.00 93.06 157 ASP A O 1
ATOM 1259 N N . MET A 1 158 ? -1.441 3.212 12.492 1.00 90.62 158 MET A N 1
ATOM 1260 C CA . MET A 1 158 ? -0.237 3.958 12.831 1.00 90.62 158 MET A CA 1
ATOM 1261 C C . MET A 1 158 ? 0.726 3.041 13.571 1.00 90.62 158 MET A C 1
ATOM 1263 O O . MET A 1 158 ? 0.410 2.520 14.638 1.00 90.62 158 MET A O 1
ATOM 1267 N N . TRP A 1 159 ? 1.941 2.915 13.052 1.00 90.38 159 TRP A N 1
ATOM 1268 C CA . TRP A 1 159 ? 2.987 2.127 13.692 1.00 90.38 159 TRP A CA 1
ATOM 1269 C C . TRP A 1 159 ? 4.299 2.897 13.760 1.00 90.38 159 TRP A C 1
ATOM 1271 O O . TRP A 1 159 ? 4.570 3.801 12.969 1.00 90.38 159 TRP A O 1
ATOM 1281 N N . SER A 1 160 ? 5.143 2.513 14.713 1.00 87.12 160 SER A N 1
ATOM 1282 C CA . SER A 1 160 ? 6.532 2.957 14.775 1.00 87.12 160 SER A CA 1
ATOM 1283 C C . SER A 1 160 ? 7.422 1.923 14.097 1.00 87.12 160 SER A C 1
ATOM 1285 O O . SER A 1 160 ? 7.325 0.724 14.358 1.00 87.12 160 SER A O 1
ATOM 1287 N N . SER A 1 161 ? 8.303 2.383 13.217 1.00 87.81 161 SER A N 1
ATOM 1288 C CA . SER A 1 161 ? 9.347 1.548 12.631 1.00 87.81 161 SER A CA 1
ATOM 1289 C C . SER A 1 161 ? 10.401 1.152 13.668 1.00 87.81 161 SER A C 1
ATOM 1291 O O . SER A 1 161 ? 10.468 1.702 14.767 1.00 87.81 161 SER A O 1
ATOM 1293 N N . ILE A 1 162 ? 11.296 0.242 13.278 1.00 81.19 162 ILE A N 1
ATOM 1294 C CA . ILE A 1 162 ? 12.469 -0.139 14.080 1.00 81.19 162 ILE A CA 1
ATOM 1295 C C . ILE A 1 162 ? 13.385 1.047 14.423 1.00 81.19 162 ILE A C 1
ATOM 1297 O O . ILE A 1 162 ? 14.083 1.001 15.429 1.00 81.19 162 ILE A O 1
ATOM 1301 N N . ASN A 1 163 ? 13.347 2.111 13.616 1.00 83.69 163 ASN A N 1
ATOM 1302 C CA . ASN A 1 163 ? 14.113 3.339 13.823 1.00 83.69 163 ASN A CA 1
ATOM 1303 C C . ASN A 1 163 ? 13.312 4.391 14.607 1.00 83.69 163 ASN A C 1
ATOM 1305 O O . ASN A 1 163 ? 13.681 5.559 14.613 1.00 83.69 163 ASN A O 1
ATOM 1309 N N . MET A 1 164 ? 12.200 3.990 15.236 1.00 82.50 164 MET A N 1
ATOM 1310 C CA . MET A 1 164 ? 11.287 4.847 16.003 1.00 82.50 164 MET A CA 1
ATOM 1311 C C . MET A 1 164 ? 10.561 5.926 15.187 1.00 82.50 164 MET A C 1
ATOM 1313 O O . MET A 1 164 ? 9.874 6.770 15.753 1.00 82.50 164 MET A O 1
ATOM 1317 N N . ASP A 1 165 ? 10.632 5.865 13.857 1.00 85.94 165 ASP A N 1
ATOM 1318 C CA . ASP A 1 165 ? 9.842 6.737 12.988 1.00 85.94 165 ASP A CA 1
ATOM 1319 C C . ASP A 1 165 ? 8.384 6.278 12.924 1.00 85.94 165 ASP A C 1
ATOM 1321 O O . ASP A 1 165 ? 8.135 5.103 12.646 1.00 85.94 165 ASP A O 1
ATOM 1325 N N . GLY A 1 166 ? 7.435 7.194 13.133 1.00 89.12 166 GLY A N 1
ATOM 1326 C CA . GLY A 1 166 ? 6.003 6.939 12.964 1.00 89.12 166 GLY A CA 1
ATOM 1327 C C . GLY A 1 166 ? 5.588 6.887 11.492 1.00 89.12 166 GLY A C 1
ATOM 1328 O O . GLY A 1 166 ? 6.076 7.669 10.673 1.00 89.12 166 GLY A O 1
ATOM 1329 N N . TYR A 1 167 ? 4.671 5.983 11.152 1.00 92.25 167 TYR A N 1
ATOM 1330 C CA . TYR A 1 167 ? 4.088 5.845 9.819 1.00 92.25 167 TYR A CA 1
ATOM 1331 C C . TYR A 1 167 ? 2.579 5.668 9.904 1.00 92.25 167 TYR A C 1
ATOM 1333 O O . TYR A 1 167 ? 2.103 4.784 10.609 1.00 92.25 167 TYR A O 1
ATOM 1341 N N . LEU A 1 168 ? 1.850 6.477 9.133 1.00 93.62 168 LEU A N 1
ATOM 1342 C CA . LEU A 1 168 ? 0.412 6.346 8.930 1.00 93.62 168 LEU A CA 1
ATOM 1343 C C . LEU A 1 168 ? 0.157 5.626 7.607 1.00 93.62 168 LEU A C 1
ATOM 1345 O O . LEU A 1 168 ? 0.491 6.152 6.540 1.00 93.62 168 LEU A O 1
ATOM 1349 N N . GLY A 1 169 ? -0.463 4.455 7.676 1.00 95.88 169 GLY A N 1
ATOM 1350 C CA . GLY A 1 169 ? -1.031 3.766 6.525 1.00 95.88 169 GLY A CA 1
ATOM 1351 C C . GLY A 1 169 ? -2.524 4.048 6.424 1.00 95.88 169 GLY A C 1
ATOM 1352 O O . GLY A 1 169 ? -3.240 3.932 7.418 1.00 95.88 169 GLY A O 1
ATOM 1353 N N . VAL A 1 170 ? -3.004 4.394 5.230 1.00 97.81 170 VAL A N 1
ATOM 1354 C CA . VAL A 1 170 ? -4.441 4.505 4.943 1.00 97.81 170 VAL A CA 1
ATOM 1355 C C . VAL A 1 170 ? -4.774 3.641 3.738 1.00 97.81 170 VAL A C 1
ATOM 1357 O O . VAL A 1 170 ? -4.160 3.775 2.677 1.00 97.81 170 VAL A O 1
ATOM 1360 N N . THR A 1 171 ? -5.771 2.779 3.895 1.00 98.44 171 THR A N 1
ATOM 1361 C CA . THR A 1 171 ? -6.257 1.880 2.849 1.00 98.44 171 THR A CA 1
ATOM 1362 C C . THR A 1 171 ? -7.731 2.157 2.600 1.00 98.44 171 THR A C 1
ATOM 1364 O O . THR A 1 171 ? -8.500 2.366 3.531 1.00 98.44 171 THR A O 1
ATOM 1367 N N . CYS A 1 172 ? -8.120 2.187 1.334 1.00 98.44 172 CYS A N 1
ATOM 1368 C CA . CYS A 1 172 ? -9.485 2.365 0.879 1.00 98.44 172 CYS A CA 1
ATOM 1369 C C . CYS A 1 172 ? -10.054 1.034 0.401 1.00 98.44 172 CYS A C 1
ATOM 1371 O O . CYS A 1 172 ? -9.381 0.265 -0.290 1.00 98.44 172 CYS A O 1
ATOM 1373 N N . HIS A 1 173 ? -11.306 0.788 0.758 1.00 98.25 173 HIS A N 1
ATOM 1374 C CA . HIS A 1 173 ? -12.068 -0.386 0.380 1.00 98.25 173 HIS A CA 1
ATOM 1375 C C . HIS A 1 173 ? -13.358 0.065 -0.299 1.00 98.25 173 HIS A C 1
ATOM 1377 O O . HIS A 1 173 ? -14.047 0.968 0.180 1.00 98.25 173 HIS A O 1
ATOM 1383 N N . TYR A 1 174 ? -13.683 -0.559 -1.425 1.00 97.69 174 TYR A N 1
ATOM 1384 C CA . TYR A 1 174 ? -14.861 -0.215 -2.213 1.00 97.69 174 TYR A CA 1
ATOM 1385 C C . TYR A 1 174 ? -15.400 -1.440 -2.944 1.00 97.69 174 TYR A C 1
ATOM 1387 O O . TYR A 1 174 ? -14.704 -2.445 -3.101 1.00 97.69 174 TYR A O 1
ATOM 1395 N N . ILE A 1 175 ? -16.656 -1.367 -3.372 1.00 96.31 175 ILE A N 1
ATOM 1396 C CA . ILE A 1 175 ? -17.285 -2.412 -4.175 1.00 96.31 175 ILE A CA 1
ATOM 1397 C C . ILE A 1 175 ? -17.204 -1.999 -5.643 1.00 96.31 175 ILE A C 1
ATOM 1399 O O . ILE A 1 175 ? -17.591 -0.893 -6.014 1.00 96.31 175 ILE A O 1
ATOM 1403 N N . THR A 1 176 ? -16.647 -2.882 -6.462 1.00 93.81 176 THR A N 1
ATOM 1404 C CA . THR A 1 176 ? -16.580 -2.730 -7.922 1.00 93.81 176 THR A CA 1
ATOM 1405 C C . THR A 1 176 ? -17.966 -2.890 -8.559 1.00 93.81 176 THR A C 1
ATOM 1407 O O . THR A 1 176 ? -18.848 -3.488 -7.936 1.00 93.81 176 THR A O 1
ATOM 1410 N N . PRO A 1 177 ? -18.175 -2.426 -9.807 1.00 91.06 177 PRO A N 1
ATOM 1411 C CA . PRO A 1 177 ? -19.425 -2.659 -10.539 1.00 91.06 177 PRO A CA 1
ATOM 1412 C C . PRO A 1 177 ? -19.824 -4.141 -10.631 1.00 91.06 177 PRO A C 1
ATOM 1414 O O . PRO A 1 177 ? -21.006 -4.468 -10.669 1.00 91.06 177 PRO A O 1
ATOM 1417 N N . GLU A 1 178 ? -18.852 -5.054 -10.585 1.00 93.25 178 GLU A N 1
ATOM 1418 C CA . GLU A 1 178 ? -19.051 -6.508 -10.586 1.00 93.25 178 GLU A CA 1
ATOM 1419 C C . GLU A 1 178 ? -19.370 -7.081 -9.190 1.00 93.25 178 GLU A C 1
ATOM 1421 O O . GLU A 1 178 ? -19.255 -8.289 -8.973 1.00 93.25 178 GLU A O 1
ATOM 1426 N N . ALA A 1 179 ? -19.732 -6.226 -8.227 1.00 92.94 179 ALA A N 1
ATOM 1427 C CA . ALA A 1 179 ? -20.038 -6.571 -6.839 1.00 92.94 179 ALA A CA 1
ATOM 1428 C C . ALA A 1 179 ? -18.890 -7.279 -6.089 1.00 92.94 179 ALA A C 1
ATOM 1430 O O . ALA A 1 179 ? -19.120 -8.056 -5.160 1.00 92.94 179 ALA A O 1
ATOM 1431 N N . LYS A 1 180 ? -17.634 -7.004 -6.463 1.00 95.94 180 LYS A N 1
ATOM 1432 C CA . LYS A 1 180 ? -16.444 -7.537 -5.779 1.00 95.94 180 LYS A CA 1
ATOM 1433 C C . LYS A 1 180 ? -15.793 -6.480 -4.902 1.00 95.94 180 LYS A C 1
ATOM 1435 O O . LYS A 1 180 ? -15.656 -5.331 -5.323 1.00 95.94 180 LYS A O 1
ATOM 1440 N N . LEU A 1 181 ? -15.337 -6.893 -3.720 1.00 96.06 181 LEU A N 1
ATOM 1441 C CA . LEU A 1 181 ? -14.519 -6.059 -2.844 1.00 96.06 181 LEU A CA 1
ATOM 1442 C C . LEU A 1 181 ? -13.165 -5.781 -3.504 1.00 96.06 181 LEU A C 1
ATOM 1444 O O . LEU A 1 181 ? -12.397 -6.703 -3.773 1.00 96.06 181 LEU A O 1
ATOM 1448 N N . ALA A 1 182 ? -12.869 -4.506 -3.715 1.00 96.56 182 ALA A N 1
ATOM 1449 C CA . ALA A 1 182 ? -11.560 -4.011 -4.098 1.00 96.56 182 ALA A CA 1
ATOM 1450 C C . ALA A 1 182 ? -10.920 -3.262 -2.927 1.00 96.56 182 ALA A C 1
ATOM 1452 O O . ALA A 1 182 ? -11.597 -2.699 -2.065 1.00 96.56 182 ALA A O 1
ATOM 1453 N N . THR A 1 183 ? -9.591 -3.295 -2.876 1.00 97.88 183 THR A N 1
ATOM 1454 C CA . THR A 1 183 ? -8.794 -2.670 -1.820 1.00 97.88 183 THR A CA 1
ATOM 1455 C C . THR A 1 183 ? -7.589 -1.982 -2.442 1.00 97.88 183 THR A C 1
ATOM 1457 O O . THR A 1 183 ? -6.891 -2.577 -3.259 1.00 97.88 183 THR A O 1
ATOM 1460 N N . VAL A 1 184 ? -7.343 -0.733 -2.050 1.00 97.12 184 VAL A N 1
ATOM 1461 C CA . VAL A 1 184 ? -6.209 0.072 -2.511 1.00 97.12 184 VAL A CA 1
ATOM 1462 C C . VAL A 1 184 ? -5.569 0.796 -1.336 1.00 97.12 184 VAL A C 1
ATOM 1464 O O . VAL A 1 184 ? -6.243 1.471 -0.563 1.00 97.12 184 VAL A O 1
ATOM 1467 N N . VAL A 1 185 ? -4.248 0.691 -1.208 1.00 97.38 185 VAL A N 1
ATOM 1468 C CA . VAL A 1 185 ? -3.491 1.506 -0.253 1.00 97.38 185 VAL A CA 1
ATOM 1469 C C . VAL A 1 185 ? -3.387 2.923 -0.815 1.00 97.38 185 VAL A C 1
ATOM 1471 O O . VAL A 1 185 ? -2.755 3.133 -1.847 1.00 97.38 185 VAL A O 1
ATOM 1474 N N . LEU A 1 186 ? -4.002 3.896 -0.140 1.00 97.25 186 LEU A N 1
ATOM 1475 C CA . LEU A 1 186 ? -3.957 5.304 -0.550 1.00 97.25 186 LEU A CA 1
ATOM 1476 C C . LEU A 1 186 ? -2.578 5.914 -0.300 1.00 97.25 186 LEU A C 1
ATOM 1478 O O . LEU A 1 186 ? -2.112 6.781 -1.038 1.00 97.25 186 LEU A O 1
ATOM 1482 N N . GLY A 1 187 ? -1.920 5.464 0.763 1.00 95.44 187 GLY A N 1
ATOM 1483 C CA . GLY A 1 187 ? -0.561 5.868 1.055 1.00 95.44 187 GLY A CA 1
ATOM 1484 C C . GLY A 1 187 ? -0.061 5.344 2.388 1.00 95.44 187 GLY A C 1
ATOM 1485 O O . GLY A 1 187 ? -0.830 5.092 3.315 1.00 95.44 187 GLY A O 1
ATOM 1486 N N . VAL A 1 188 ? 1.262 5.239 2.465 1.00 94.38 188 VAL A N 1
ATOM 1487 C CA . VAL A 1 188 ? 2.014 5.088 3.708 1.00 94.38 188 VAL A CA 1
ATOM 1488 C C . VAL A 1 188 ? 2.873 6.336 3.844 1.00 94.38 188 VAL A C 1
ATOM 1490 O O . VAL A 1 188 ? 3.779 6.570 3.040 1.00 94.38 188 VAL A O 1
ATOM 1493 N N . ARG A 1 189 ? 2.546 7.194 4.808 1.00 89.44 189 ARG A N 1
ATOM 1494 C CA . ARG A 1 189 ? 3.229 8.475 5.018 1.00 89.44 189 ARG A CA 1
ATOM 1495 C C . ARG A 1 189 ? 4.022 8.410 6.312 1.00 89.44 189 ARG A C 1
ATOM 1497 O O . ARG A 1 189 ? 3.478 8.047 7.352 1.00 89.44 189 ARG A O 1
ATOM 1504 N N . ARG A 1 190 ? 5.299 8.793 6.253 1.00 89.00 190 ARG A N 1
ATOM 1505 C CA . ARG A 1 190 ? 6.074 9.046 7.469 1.00 89.00 190 ARG A CA 1
ATOM 1506 C C . ARG A 1 190 ? 5.445 10.226 8.200 1.00 89.00 190 ARG A C 1
ATOM 1508 O O . ARG A 1 190 ? 5.176 11.263 7.596 1.00 89.00 190 ARG A O 1
ATOM 1515 N N . PHE A 1 191 ? 5.195 10.043 9.484 1.00 82.38 191 PHE A N 1
ATOM 1516 C CA . PHE A 1 191 ? 4.483 10.984 10.324 1.00 82.38 191 PHE A CA 1
ATOM 1517 C C . PHE A 1 191 ? 5.483 11.656 11.265 1.00 82.38 191 PHE A C 1
ATOM 1519 O O . PHE A 1 191 ? 5.918 11.076 12.254 1.00 82.38 191 PHE A O 1
ATOM 1526 N N . TYR A 1 192 ? 5.912 12.864 10.900 1.00 76.50 192 TYR A N 1
ATOM 1527 C CA . TYR A 1 192 ? 6.949 13.613 11.625 1.00 76.50 192 TYR A CA 1
ATOM 1528 C C . TYR A 1 192 ? 6.408 14.402 12.822 1.00 76.50 192 TYR A C 1
ATOM 1530 O O . TYR A 1 192 ? 7.173 14.856 13.668 1.00 76.50 192 TYR A O 1
ATOM 1538 N N . GLN A 1 193 ? 5.098 14.624 12.856 1.00 74.75 193 GLN A N 1
ATOM 1539 C CA . GLN A 1 193 ? 4.442 15.469 13.844 1.00 74.75 193 GLN A CA 1
ATOM 1540 C C . GLN A 1 193 ? 4.121 14.684 15.116 1.00 74.75 193 GLN A C 1
ATOM 1542 O O . GLN A 1 193 ? 4.090 13.454 15.127 1.00 74.75 193 GLN A O 1
ATOM 1547 N N . THR A 1 194 ? 3.810 15.402 16.196 1.00 74.19 194 THR A N 1
ATOM 1548 C CA . THR A 1 194 ? 3.190 14.785 17.371 1.00 74.19 194 THR A CA 1
ATOM 1549 C C . THR A 1 194 ? 1.888 14.105 16.956 1.00 74.19 194 THR A C 1
ATOM 1551 O O . THR A 1 194 ? 1.113 14.666 16.179 1.00 74.19 194 THR A O 1
ATOM 1554 N N . HIS A 1 195 ? 1.647 12.895 17.470 1.00 78.81 195 HIS A N 1
ATOM 1555 C CA . HIS A 1 195 ? 0.512 12.035 17.106 1.00 78.81 195 HIS A CA 1
ATOM 1556 C C . HIS A 1 195 ? -0.827 12.555 17.663 1.00 78.81 195 HIS A C 1
ATOM 1558 O O . HIS A 1 195 ? -1.581 11.801 18.273 1.00 78.81 195 HIS A O 1
ATOM 1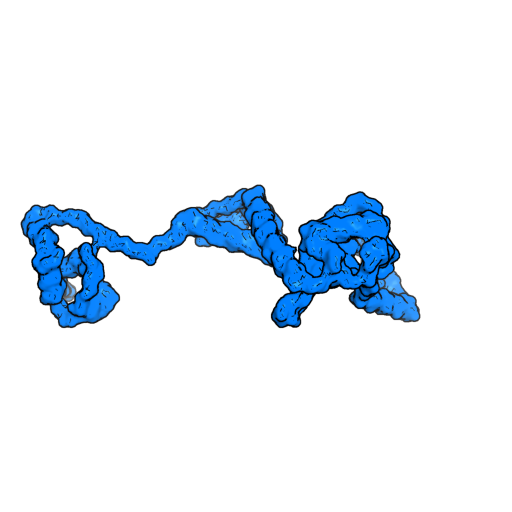564 N N . THR A 1 196 ? -1.114 13.848 17.519 1.00 87.62 196 THR A N 1
ATOM 1565 C CA . THR A 1 196 ? -2.380 14.460 17.919 1.00 87.62 196 THR A CA 1
ATOM 1566 C C . THR A 1 196 ? -3.484 14.053 16.948 1.00 87.62 196 THR A C 1
ATOM 1568 O O . THR A 1 196 ? -3.239 13.772 15.772 1.00 87.62 196 THR A O 1
ATOM 1571 N N . ALA A 1 197 ? -4.727 14.048 17.430 1.00 90.94 197 ALA A N 1
ATOM 1572 C CA . ALA A 1 197 ? -5.889 13.773 16.591 1.00 90.94 197 ALA A CA 1
ATOM 1573 C C . ALA A 1 197 ? -5.998 14.735 15.391 1.00 90.94 197 ALA A C 1
ATOM 1575 O O . ALA A 1 197 ? -6.379 14.311 14.303 1.00 90.94 197 ALA A O 1
ATOM 1576 N N . GLN A 1 198 ? -5.615 16.002 15.581 1.00 93.19 198 GLN A N 1
ATOM 1577 C CA . GLN A 1 198 ? -5.659 17.043 14.554 1.00 93.19 198 GLN A CA 1
ATOM 1578 C C . GLN A 1 198 ? -4.703 16.744 13.392 1.00 93.19 198 GLN A C 1
ATOM 1580 O O . GLN A 1 198 ? -5.124 16.703 12.241 1.00 93.19 198 GLN A O 1
ATOM 1585 N N . HIS A 1 199 ? -3.438 16.444 13.690 1.00 92.50 199 HIS A N 1
ATOM 1586 C CA . HIS A 1 199 ? -2.450 16.113 12.663 1.00 92.50 199 HIS A CA 1
ATOM 1587 C C . HIS A 1 199 ? -2.811 14.821 11.911 1.00 92.50 199 HIS A C 1
ATOM 1589 O O . HIS A 1 199 ? -2.639 14.717 10.696 1.00 92.50 199 HIS A O 1
ATOM 1595 N N . LEU A 1 200 ? -3.340 13.820 12.626 1.00 93.00 200 LEU A N 1
ATOM 1596 C CA . LEU A 1 200 ? -3.826 12.579 12.015 1.00 93.00 200 LEU A CA 1
ATOM 1597 C C . LEU A 1 200 ? -4.989 12.850 11.062 1.00 93.00 200 LEU A C 1
ATOM 1599 O O . LEU A 1 200 ? -5.034 12.283 9.971 1.00 93.00 200 LEU A O 1
ATOM 1603 N N . MET A 1 201 ? -5.923 13.707 11.478 1.00 95.12 201 MET A N 1
ATOM 1604 C CA . MET A 1 201 ? -7.052 14.130 10.660 1.00 95.12 201 MET A CA 1
ATOM 1605 C C . MET A 1 201 ? -6.571 14.817 9.381 1.00 95.12 201 MET A C 1
ATOM 1607 O O . MET A 1 201 ? -6.981 14.412 8.296 1.00 95.12 201 MET A O 1
ATOM 1611 N N . GLU A 1 202 ? -5.649 15.775 9.486 1.00 95.19 202 GLU A N 1
ATOM 1612 C CA . GLU A 1 202 ? -5.104 16.510 8.338 1.00 95.19 202 GLU A CA 1
ATOM 1613 C C . GLU A 1 202 ? -4.411 15.575 7.340 1.00 95.19 202 GLU A C 1
ATOM 1615 O O . GLU A 1 202 ? -4.684 15.632 6.141 1.00 95.19 202 GLU A O 1
ATOM 1620 N N . ALA A 1 203 ? -3.581 14.643 7.819 1.00 94.31 203 ALA A N 1
ATOM 1621 C CA . ALA A 1 203 ? -2.921 13.665 6.955 1.00 94.31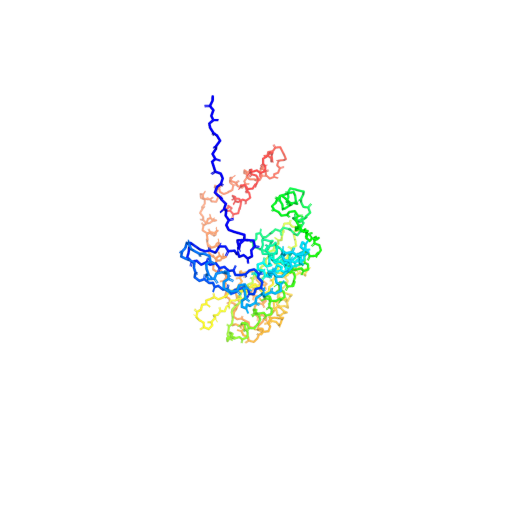 203 ALA A CA 1
ATOM 1622 C C . ALA A 1 203 ? -3.922 12.755 6.218 1.00 94.31 203 ALA A C 1
ATOM 1624 O O . ALA A 1 203 ? -3.742 12.457 5.034 1.00 94.31 203 ALA A O 1
ATOM 1625 N N . LYS A 1 204 ? -4.998 12.335 6.895 1.00 96.06 204 LYS A N 1
ATOM 1626 C CA . LYS A 1 204 ? -6.081 11.541 6.294 1.00 96.06 204 LYS A CA 1
ATOM 1627 C C . LYS A 1 204 ? -6.874 12.361 5.274 1.00 96.06 204 LYS A C 1
ATOM 1629 O O . LYS A 1 204 ? -7.128 11.866 4.178 1.00 96.06 204 LYS A O 1
ATOM 1634 N N . ALA A 1 205 ? -7.207 13.612 5.595 1.00 96.88 205 ALA A N 1
ATOM 1635 C CA . ALA A 1 205 ? -7.915 14.529 4.704 1.00 96.88 205 ALA A CA 1
ATOM 1636 C C . ALA A 1 205 ? -7.120 14.810 3.421 1.00 96.88 205 ALA A C 1
ATOM 1638 O O . ALA A 1 205 ? -7.686 14.790 2.329 1.00 96.88 205 ALA A O 1
ATOM 1639 N N . LEU A 1 206 ? -5.802 15.005 3.536 1.00 96.62 206 LEU A N 1
ATOM 1640 C CA . LEU A 1 206 ? -4.913 15.186 2.387 1.00 96.62 206 LEU A CA 1
ATOM 1641 C C . LEU A 1 206 ? -4.929 13.966 1.462 1.00 96.62 206 LEU A C 1
ATOM 1643 O O . LEU A 1 206 ? -5.057 14.130 0.252 1.00 96.62 206 LEU A O 1
ATOM 1647 N N . LEU A 1 207 ? -4.868 12.749 2.013 1.00 97.00 207 LEU A N 1
ATOM 1648 C CA . LEU A 1 207 ? -4.988 11.521 1.220 1.00 97.00 207 LEU A CA 1
ATOM 1649 C C . LEU A 1 207 ? -6.376 11.398 0.573 1.00 97.00 207 LEU A C 1
ATOM 1651 O O . LEU A 1 207 ? -6.477 11.058 -0.601 1.00 97.00 207 LEU A O 1
ATOM 1655 N N . MET A 1 208 ? -7.451 11.723 1.291 1.00 97.56 208 MET A N 1
ATOM 1656 C CA . MET A 1 208 ? -8.804 11.717 0.722 1.00 97.56 208 MET A CA 1
ATOM 1657 C C . MET A 1 208 ? -8.939 12.689 -0.460 1.00 97.56 208 MET A C 1
ATOM 1659 O O . MET A 1 208 ? -9.544 12.337 -1.475 1.00 97.56 208 MET A O 1
ATOM 1663 N N . ALA A 1 209 ? -8.342 13.878 -0.350 1.00 97.62 209 ALA A N 1
ATOM 1664 C CA . ALA A 1 209 ? -8.331 14.883 -1.406 1.00 97.62 209 ALA A CA 1
ATOM 1665 C C . ALA A 1 209 ? -7.451 14.466 -2.598 1.00 97.62 209 ALA A C 1
ATOM 1667 O O . ALA A 1 209 ? -7.905 14.546 -3.737 1.00 97.62 209 ALA A O 1
ATOM 1668 N N . GLU A 1 210 ? -6.236 13.961 -2.347 1.00 96.69 210 GLU A N 1
ATOM 1669 C CA . GLU A 1 210 ? -5.295 13.472 -3.373 1.00 96.69 210 GLU A CA 1
ATOM 1670 C C . GLU A 1 210 ? -5.928 12.389 -4.260 1.00 96.69 210 GLU A C 1
ATOM 1672 O O . GLU A 1 210 ? -5.671 12.339 -5.461 1.00 96.69 210 GLU A O 1
ATOM 1677 N N . TRP A 1 211 ? -6.777 11.544 -3.673 1.00 97.62 211 TRP A N 1
ATOM 1678 C CA . TRP A 1 211 ? -7.464 10.452 -4.363 1.00 97.62 211 TRP A CA 1
ATOM 1679 C C . TRP A 1 211 ? -8.877 10.809 -4.850 1.00 97.62 211 TRP A C 1
ATOM 1681 O O . TRP A 1 211 ? -9.532 9.975 -5.472 1.00 97.62 211 TRP A O 1
ATOM 1691 N N . GLY A 1 212 ? -9.357 12.032 -4.598 1.00 97.00 212 GLY A N 1
ATOM 1692 C CA . GLY A 1 212 ? -10.672 12.498 -5.053 1.00 97.00 212 GLY A CA 1
ATOM 1693 C C . GLY A 1 212 ? -11.860 11.770 -4.411 1.00 97.00 212 GLY A C 1
ATOM 1694 O O . GLY A 1 212 ? -12.906 11.630 -5.042 1.00 97.00 212 GLY A O 1
ATOM 1695 N N . ILE A 1 213 ? -11.709 11.287 -3.173 1.00 97.81 213 ILE A N 1
ATOM 1696 C CA . ILE A 1 213 ? -12.720 10.477 -2.468 1.00 97.81 213 ILE A CA 1
ATOM 1697 C C . ILE A 1 213 ? -13.362 11.189 -1.273 1.00 97.81 213 ILE A C 1
ATOM 1699 O O . ILE A 1 213 ? -14.179 10.582 -0.586 1.00 97.81 213 ILE A O 1
ATOM 1703 N N . THR A 1 214 ? -13.025 12.455 -1.007 1.00 96.88 214 THR A N 1
ATOM 1704 C CA . THR A 1 214 ? -13.452 13.200 0.194 1.00 96.88 214 THR A CA 1
ATOM 1705 C C . THR A 1 214 ? -14.945 13.084 0.505 1.00 96.88 214 THR A C 1
ATOM 1707 O O . THR A 1 214 ? -15.309 12.880 1.656 1.00 96.88 214 THR A O 1
ATOM 1710 N N . THR A 1 215 ? -15.810 13.159 -0.507 1.00 96.44 215 THR A N 1
ATOM 1711 C CA . THR A 1 215 ? -17.274 13.104 -0.347 1.00 96.44 215 THR A CA 1
ATOM 1712 C C . THR A 1 215 ? -17.858 11.688 -0.368 1.00 96.44 215 THR A C 1
ATOM 1714 O O . THR A 1 215 ? -19.056 11.520 -0.164 1.00 96.44 215 THR A O 1
ATOM 1717 N N . LYS A 1 216 ? -17.033 10.666 -0.622 1.00 97.50 216 LYS A N 1
ATOM 1718 C CA . LYS A 1 216 ? -17.459 9.268 -0.802 1.00 97.50 216 LYS A CA 1
ATOM 1719 C C . LYS A 1 216 ? -17.231 8.399 0.434 1.00 97.50 216 LYS A C 1
ATOM 1721 O O . LYS A 1 216 ? -17.773 7.296 0.512 1.00 97.50 216 LYS A O 1
ATOM 1726 N N . VAL A 1 217 ? -16.407 8.856 1.379 1.00 98.00 217 VAL A N 1
ATOM 1727 C CA . VAL A 1 217 ? -16.038 8.072 2.566 1.00 98.00 217 VAL A CA 1
ATOM 1728 C C . VAL A 1 217 ? -17.216 7.988 3.535 1.00 98.00 217 VAL A C 1
ATOM 1730 O O . VAL A 1 217 ? -17.669 9.001 4.056 1.00 98.00 217 VAL A O 1
ATOM 1733 N N . GLN A 1 218 ? -17.688 6.771 3.808 1.00 96.69 218 GLN A N 1
ATOM 1734 C CA . GLN A 1 218 ? -18.810 6.521 4.723 1.00 96.69 218 GLN A CA 1
ATOM 1735 C C . GLN A 1 218 ? -18.358 6.217 6.152 1.00 96.69 218 GLN A C 1
ATOM 1737 O O . GLN A 1 218 ? -19.008 6.601 7.126 1.00 96.69 218 GLN A O 1
ATOM 1742 N N . CYS A 1 219 ? -17.246 5.500 6.293 1.00 97.38 219 CYS A N 1
ATOM 1743 C CA . CYS A 1 219 ? -16.708 5.137 7.593 1.00 97.38 219 CYS A CA 1
ATOM 1744 C C . CYS A 1 219 ? -15.194 4.949 7.553 1.00 97.38 219 CYS A C 1
ATOM 1746 O O . CYS A 1 219 ? -14.591 4.757 6.493 1.00 97.38 219 CYS A O 1
ATOM 1748 N N . MET A 1 220 ? -14.597 4.986 8.741 1.00 97.75 220 MET A N 1
ATOM 1749 C CA . MET A 1 220 ? -13.187 4.712 8.954 1.00 97.75 220 MET A CA 1
ATOM 1750 C C . MET A 1 220 ? -13.010 3.693 10.075 1.00 97.75 220 MET A C 1
ATOM 1752 O O . MET A 1 220 ? -13.534 3.865 11.174 1.00 97.75 220 MET A O 1
ATOM 1756 N N . VAL A 1 221 ? -12.238 2.653 9.787 1.00 97.88 221 VAL A N 1
ATOM 1757 C CA . VAL A 1 221 ? -11.838 1.620 10.732 1.00 97.88 221 VAL A CA 1
ATOM 1758 C C . VAL A 1 221 ? -10.434 1.926 11.238 1.00 97.88 221 VAL A C 1
ATOM 1760 O O . VAL A 1 221 ? -9.511 2.080 10.439 1.00 97.88 221 VAL A O 1
ATOM 1763 N N . THR A 1 222 ? -10.248 1.997 12.551 1.00 95.50 222 THR A N 1
ATOM 1764 C CA . THR A 1 222 ? -8.920 2.164 13.170 1.00 95.50 222 THR A CA 1
ATOM 1765 C C . THR A 1 222 ? -8.794 1.286 14.404 1.00 95.50 222 THR A C 1
ATOM 1767 O O . THR A 1 222 ? -9.778 0.695 14.852 1.00 95.50 222 THR A O 1
ATOM 1770 N N . ASP A 1 223 ? -7.599 1.210 14.984 1.00 89.06 223 ASP A N 1
ATOM 1771 C CA . ASP A 1 223 ? -7.470 0.756 16.366 1.00 89.06 223 ASP A CA 1
ATOM 1772 C C . ASP A 1 223 ? -8.200 1.708 17.336 1.00 89.06 223 ASP A C 1
ATOM 1774 O O . ASP A 1 223 ? -8.611 2.817 16.974 1.00 89.06 223 ASP A O 1
ATOM 1778 N N . ASP A 1 224 ? -8.391 1.260 18.575 1.00 85.94 224 ASP A N 1
ATOM 1779 C CA . ASP A 1 224 ? -9.095 2.029 19.608 1.00 85.94 224 ASP A CA 1
ATOM 1780 C C . ASP A 1 224 ? -8.184 3.052 20.310 1.00 85.94 224 ASP A C 1
ATOM 1782 O O . ASP A 1 224 ? -8.431 3.460 21.447 1.00 85.94 224 ASP A O 1
ATOM 1786 N N . ALA A 1 225 ? -7.108 3.491 19.648 1.00 87.81 225 ALA A N 1
ATOM 1787 C CA . ALA A 1 225 ? -6.273 4.564 20.162 1.00 87.81 225 ALA A CA 1
ATOM 1788 C C . ALA A 1 225 ? -7.054 5.888 20.148 1.00 87.81 225 ALA A C 1
ATOM 1790 O O . ALA A 1 225 ? -7.600 6.295 19.120 1.00 87.81 225 ALA A O 1
ATOM 1791 N N . SER A 1 226 ? -7.057 6.614 21.272 1.00 91.06 226 SER A N 1
ATOM 1792 C CA . SER A 1 226 ? -7.884 7.818 21.457 1.00 91.06 226 SER A CA 1
ATOM 1793 C C . SER A 1 226 ? -7.723 8.847 20.335 1.00 91.06 226 SER A C 1
ATOM 1795 O O . SER A 1 226 ? -8.708 9.390 19.842 1.00 91.06 226 SER A O 1
ATOM 1797 N N . ASN A 1 227 ? -6.490 9.084 19.875 1.00 93.00 227 ASN A N 1
ATOM 1798 C CA . ASN A 1 227 ? -6.227 10.052 18.807 1.00 93.00 227 ASN A CA 1
ATOM 1799 C C . ASN A 1 227 ? -6.683 9.555 17.427 1.00 93.00 227 ASN A C 1
ATOM 1801 O O . ASN A 1 227 ? -7.064 10.370 16.587 1.00 93.00 227 ASN A O 1
ATOM 1805 N N . MET A 1 228 ? -6.705 8.240 17.196 1.00 92.50 228 MET A N 1
ATOM 1806 C CA . MET A 1 228 ? -7.225 7.655 15.959 1.00 92.50 228 MET A CA 1
ATOM 1807 C C . MET A 1 228 ? -8.747 7.792 15.892 1.00 92.50 228 MET A C 1
ATOM 1809 O O . MET A 1 228 ? -9.256 8.278 14.880 1.00 92.50 228 MET A O 1
ATOM 1813 N N . ILE A 1 229 ? -9.444 7.503 16.995 1.00 94.00 229 ILE A N 1
ATOM 1814 C CA . ILE A 1 229 ? -10.894 7.711 17.127 1.00 94.00 229 ILE A CA 1
ATOM 1815 C C . ILE A 1 229 ? -11.242 9.190 16.915 1.00 94.00 229 ILE A C 1
ATOM 1817 O O . ILE A 1 229 ? -12.040 9.523 16.038 1.00 94.00 229 ILE A O 1
ATOM 1821 N N . LEU A 1 230 ? -10.596 10.087 17.670 1.00 95.12 230 LEU A N 1
ATOM 1822 C CA . LEU A 1 230 ? -10.837 11.530 17.581 1.00 95.12 230 LEU A CA 1
ATOM 1823 C C . LEU A 1 230 ? -10.567 12.063 16.169 1.00 95.12 230 LEU A C 1
ATOM 1825 O O . LEU A 1 230 ? -11.336 12.871 15.664 1.00 95.12 230 LEU A O 1
ATOM 1829 N N . SER A 1 231 ? -9.523 11.586 15.487 1.00 95.00 231 SER A N 1
ATOM 1830 C CA . SER A 1 231 ? -9.240 12.029 14.116 1.00 95.00 231 SER A CA 1
ATOM 1831 C C . SER A 1 231 ? -10.332 11.637 13.111 1.00 95.00 231 SER A C 1
ATOM 1833 O O . SER A 1 231 ? -10.601 12.402 12.190 1.00 95.00 231 SER A O 1
ATOM 1835 N N . ALA A 1 232 ? -10.993 10.485 13.284 1.00 95.50 232 ALA A N 1
ATOM 1836 C CA . ALA A 1 232 ? -12.131 10.095 12.449 1.00 95.50 232 ALA A CA 1
ATOM 1837 C C . ALA A 1 232 ? -13.372 10.952 12.756 1.00 95.50 232 ALA A C 1
ATOM 1839 O O . ALA A 1 232 ? -14.075 11.369 11.837 1.00 95.50 232 ALA A O 1
ATOM 1840 N N . GLN A 1 233 ? -13.596 11.274 14.033 1.00 95.06 233 GLN A N 1
ATOM 1841 C CA . GLN A 1 233 ? -14.676 12.166 14.464 1.00 95.06 233 GLN A CA 1
ATOM 1842 C C . GLN A 1 233 ? -14.491 13.593 13.932 1.00 95.06 233 GLN A C 1
ATOM 1844 O O . GLN A 1 233 ? -15.454 14.189 13.463 1.00 95.06 233 GLN A O 1
ATOM 1849 N N . LEU A 1 234 ? -13.260 14.117 13.931 1.00 96.88 234 LEU A N 1
ATOM 1850 C CA . LEU A 1 234 ? -12.937 15.430 13.359 1.00 96.88 234 LEU A CA 1
ATOM 1851 C C . LEU A 1 234 ? -13.184 15.494 11.841 1.00 96.88 234 LEU A C 1
ATOM 1853 O O . LEU A 1 234 ? -13.509 16.559 11.324 1.00 96.88 234 LEU A O 1
ATOM 1857 N N . LEU A 1 235 ? -13.086 14.364 11.129 1.00 96.44 235 LEU A N 1
ATOM 1858 C CA . LEU A 1 235 ? -13.488 14.250 9.717 1.00 96.44 235 LEU A CA 1
ATOM 1859 C C . LEU A 1 235 ? -15.006 14.108 9.528 1.00 96.44 235 LEU A C 1
ATOM 1861 O O . LEU A 1 235 ? -15.462 13.981 8.395 1.00 96.44 235 LEU A O 1
ATOM 1865 N N . ASN A 1 236 ? -15.789 14.090 10.612 1.00 96.19 236 ASN A N 1
ATOM 1866 C CA . ASN A 1 236 ? -17.213 13.748 10.621 1.00 96.19 236 ASN A CA 1
ATOM 1867 C C . ASN A 1 236 ? -17.508 12.368 10.006 1.00 96.19 236 ASN A C 1
ATOM 1869 O O . ASN A 1 236 ? -18.558 12.154 9.401 1.00 96.19 236 ASN A O 1
ATOM 1873 N N . LEU A 1 237 ? -16.584 11.415 10.159 1.00 96.69 237 LEU A N 1
ATOM 1874 C CA . LEU A 1 237 ? -16.755 10.050 9.675 1.00 96.69 237 LEU A CA 1
ATOM 1875 C C . LEU A 1 237 ? -17.257 9.144 10.794 1.00 96.69 237 LEU A C 1
ATOM 1877 O O . LEU A 1 237 ? -16.832 9.244 11.947 1.00 96.69 237 LEU A O 1
ATOM 1881 N N . ARG A 1 238 ? -18.111 8.179 10.439 1.00 96.31 238 ARG A N 1
ATOM 1882 C CA . ARG A 1 238 ? -18.445 7.082 11.350 1.00 96.31 238 ARG A CA 1
ATOM 1883 C C . ARG A 1 238 ? -17.180 6.269 11.627 1.00 96.31 238 ARG A C 1
ATOM 1885 O O . ARG A 1 238 ? -16.625 5.656 10.715 1.00 96.31 238 ARG A O 1
ATOM 1892 N N . HIS A 1 239 ? -16.752 6.233 12.884 1.00 96.44 239 HIS A N 1
ATOM 1893 C CA . HIS A 1 239 ? -15.682 5.345 13.326 1.00 96.44 239 HIS A CA 1
ATOM 1894 C C . HIS A 1 239 ? -16.221 3.934 13.577 1.00 96.44 239 HIS A C 1
ATOM 1896 O O . HIS A 1 239 ? -17.315 3.762 14.116 1.00 96.44 239 HIS A O 1
ATOM 1902 N N . VAL A 1 240 ? -15.453 2.931 13.162 1.00 96.44 240 VAL A N 1
ATOM 1903 C CA . VAL A 1 240 ? -15.696 1.519 13.460 1.00 96.44 240 VAL A CA 1
ATOM 1904 C C . VAL A 1 240 ? -14.424 0.960 14.100 1.00 96.44 240 VAL A C 1
ATOM 1906 O O . VAL A 1 240 ? -13.342 1.113 13.536 1.00 96.44 240 VAL A O 1
ATOM 1909 N N . PRO A 1 241 ? -14.503 0.302 15.260 1.00 95.38 241 PRO A N 1
ATOM 1910 C CA . PRO A 1 241 ? -13.305 -0.167 15.931 1.00 95.38 241 PRO A CA 1
ATOM 1911 C C . PRO A 1 241 ? -12.747 -1.425 15.250 1.00 95.38 241 PRO A C 1
ATOM 1913 O O . PRO A 1 241 ? -13.488 -2.281 14.756 1.00 95.38 241 PRO A O 1
ATOM 1916 N N . CYS A 1 242 ? -11.424 -1.560 15.224 1.00 95.75 242 CYS A N 1
ATOM 1917 C CA . CYS A 1 242 ? -10.762 -2.718 14.637 1.00 95.75 242 CYS A CA 1
ATOM 1918 C C . CYS A 1 242 ? -11.105 -3.993 15.421 1.00 95.75 242 CYS A C 1
ATOM 1920 O O . CYS A 1 242 ? -10.743 -4.152 16.590 1.00 95.75 242 CYS A O 1
ATOM 1922 N N . PHE A 1 243 ? -11.766 -4.943 14.754 1.00 94.94 243 PHE A N 1
ATOM 1923 C CA . PHE A 1 243 ? -12.155 -6.214 15.365 1.00 94.94 243 PHE A CA 1
ATOM 1924 C C . PHE A 1 243 ? -10.946 -7.009 15.880 1.00 94.94 243 PHE A C 1
ATOM 1926 O O . PHE A 1 243 ? -10.969 -7.505 17.003 1.00 94.94 243 PHE A O 1
ATOM 1933 N N . ALA A 1 244 ? -9.867 -7.091 15.094 1.00 92.06 244 ALA A N 1
ATOM 1934 C CA . ALA A 1 244 ? -8.666 -7.834 15.478 1.00 92.06 244 ALA A CA 1
ATOM 1935 C C . ALA A 1 244 ? -7.978 -7.225 16.711 1.00 92.06 244 ALA A C 1
ATOM 1937 O O . ALA A 1 244 ? -7.541 -7.954 17.603 1.00 92.06 244 ALA A O 1
ATOM 1938 N N . HIS A 1 245 ? -7.928 -5.891 16.793 1.00 88.75 245 HIS A N 1
ATOM 1939 C CA . HIS A 1 245 ? -7.408 -5.195 17.967 1.00 88.75 245 HIS A CA 1
ATOM 1940 C C . HIS A 1 245 ? -8.264 -5.497 19.203 1.00 88.75 245 HIS A C 1
ATOM 1942 O O . HIS A 1 245 ? -7.730 -5.886 20.240 1.00 88.75 245 HIS A O 1
ATOM 1948 N N . ASN A 1 246 ? -9.589 -5.412 19.074 1.00 93.00 246 ASN A N 1
ATOM 1949 C CA . ASN A 1 246 ? -10.505 -5.720 20.169 1.00 93.00 246 ASN A CA 1
ATOM 1950 C C . ASN A 1 246 ? -10.415 -7.168 20.640 1.00 93.00 246 ASN A C 1
ATOM 1952 O O . ASN A 1 246 ? -10.348 -7.419 21.843 1.00 93.00 246 ASN A O 1
ATOM 1956 N N . LEU A 1 247 ? -10.334 -8.122 19.714 1.00 94.88 247 LEU A N 1
ATOM 1957 C CA . LEU A 1 247 ? -10.134 -9.526 20.054 1.00 94.88 247 LEU A CA 1
ATOM 1958 C C . LEU A 1 247 ? -8.825 -9.725 20.832 1.00 94.88 247 LEU A C 1
ATOM 1960 O O . LEU A 1 247 ? -8.815 -10.392 21.864 1.00 94.88 247 LEU A O 1
ATOM 1964 N N . ASN A 1 248 ? -7.737 -9.089 20.393 1.00 91.62 248 ASN A N 1
ATOM 1965 C CA . ASN A 1 248 ? -6.460 -9.120 21.101 1.00 91.62 248 ASN A CA 1
ATOM 1966 C C . ASN A 1 248 ? -6.564 -8.521 22.515 1.00 91.62 248 ASN A C 1
ATOM 1968 O O . ASN A 1 248 ? -6.005 -9.077 23.458 1.00 91.62 248 ASN A O 1
ATOM 1972 N N . LEU A 1 249 ? -7.298 -7.418 22.694 1.00 91.75 249 LEU A N 1
ATOM 1973 C CA . LEU A 1 249 ? -7.544 -6.838 24.018 1.00 91.75 249 LEU A CA 1
ATOM 1974 C C . LEU A 1 249 ? -8.346 -7.781 24.922 1.00 91.75 249 LEU A C 1
ATOM 1976 O O . LEU A 1 249 ? -8.009 -7.912 26.097 1.00 91.75 249 LEU A O 1
ATOM 1980 N N . ILE A 1 250 ? -9.374 -8.449 24.389 1.00 94.75 250 ILE A N 1
ATOM 1981 C CA . ILE A 1 250 ? -10.172 -9.438 25.130 1.00 94.75 250 ILE A CA 1
ATOM 1982 C C . ILE A 1 250 ? -9.282 -10.592 25.590 1.00 94.75 250 ILE A C 1
ATOM 1984 O O . ILE A 1 250 ? -9.277 -10.924 26.775 1.00 94.75 250 ILE A O 1
ATOM 1988 N N . VAL A 1 251 ? -8.483 -11.159 24.681 1.00 93.75 251 VAL A N 1
ATOM 1989 C CA . VAL A 1 251 ? -7.556 -12.252 25.003 1.00 93.75 251 VAL A CA 1
ATOM 1990 C C . VAL A 1 251 ? -6.552 -11.809 26.065 1.00 93.75 251 VAL A C 1
ATOM 1992 O O . VAL A 1 251 ? -6.401 -12.490 27.075 1.00 93.75 251 VAL A O 1
ATOM 1995 N N . LYS A 1 252 ? -5.912 -10.644 25.905 1.00 90.31 252 LYS A N 1
ATOM 1996 C CA . LYS A 1 252 ? -4.962 -10.112 26.897 1.00 90.31 252 LYS A CA 1
ATOM 1997 C C . LYS A 1 252 ? -5.599 -9.947 28.274 1.00 90.31 252 LYS A C 1
ATOM 1999 O O . LYS A 1 252 ? -5.036 -10.432 29.251 1.00 90.31 252 LYS A O 1
ATOM 2004 N N . LYS A 1 253 ? -6.791 -9.345 28.343 1.00 91.81 253 LYS A N 1
ATOM 2005 C CA . LYS A 1 253 ? -7.534 -9.176 29.600 1.00 91.81 253 LYS A CA 1
ATOM 2006 C C . LYS A 1 253 ? -7.874 -10.520 30.246 1.00 91.81 253 LYS A C 1
ATOM 2008 O O . LYS A 1 253 ? -7.683 -10.663 31.448 1.00 91.81 253 LYS A O 1
ATOM 2013 N N . ALA A 1 254 ? -8.311 -11.511 29.469 1.00 93.19 254 ALA A N 1
ATOM 2014 C CA . ALA A 1 254 ? -8.599 -12.850 29.983 1.00 93.19 254 ALA A CA 1
ATOM 2015 C C . ALA A 1 254 ? -7.341 -13.540 30.548 1.00 93.19 254 ALA A C 1
ATOM 2017 O O . ALA A 1 254 ? -7.391 -14.155 31.616 1.00 93.19 254 ALA A O 1
ATOM 2018 N N . LEU A 1 255 ? -6.193 -13.395 29.874 1.00 90.69 255 LEU A N 1
ATOM 2019 C CA . LEU A 1 255 ? -4.909 -13.919 30.351 1.00 90.69 255 LEU A CA 1
ATOM 2020 C C . LEU A 1 255 ? -4.431 -13.201 31.623 1.00 90.69 255 LEU A C 1
ATOM 2022 O O . LEU A 1 255 ? -3.917 -13.856 32.527 1.00 90.69 255 LEU A O 1
ATOM 2026 N N . ASP A 1 256 ? -4.593 -11.876 31.705 1.00 87.25 256 ASP A N 1
ATOM 2027 C CA . ASP A 1 256 ? -4.237 -11.075 32.888 1.00 87.25 256 ASP A CA 1
ATOM 2028 C C . ASP A 1 256 ? -5.109 -11.437 34.104 1.00 87.25 256 ASP A C 1
ATOM 2030 O O . ASP A 1 256 ? -4.619 -11.480 35.232 1.00 87.25 256 ASP A O 1
ATOM 2034 N N . GLN A 1 257 ? -6.389 -11.742 33.871 1.00 90.75 257 GLN A N 1
ATOM 2035 C CA . GLN A 1 257 ? -7.360 -12.130 34.901 1.00 90.75 257 GLN A CA 1
ATOM 2036 C C . GLN A 1 257 ? -7.260 -13.600 35.332 1.00 90.75 257 GLN A C 1
ATOM 2038 O O . GLN A 1 257 ? -7.982 -14.010 36.238 1.00 90.75 257 GLN A O 1
ATOM 2043 N N . THR A 1 258 ? -6.368 -14.393 34.729 1.00 93.44 258 THR A N 1
ATOM 2044 C CA . THR A 1 258 ? -6.145 -15.798 35.098 1.00 93.44 258 THR A CA 1
ATOM 2045 C C . THR A 1 258 ? -4.831 -15.928 35.886 1.00 93.44 258 THR A C 1
ATOM 2047 O O . THR A 1 258 ? -3.763 -15.962 35.267 1.00 93.44 258 THR A O 1
ATOM 2050 N N . PRO A 1 259 ? -4.856 -16.037 37.234 1.00 92.31 259 PRO A N 1
ATOM 2051 C CA . PRO A 1 259 ? -3.653 -15.932 38.071 1.00 92.31 259 PRO A CA 1
ATOM 2052 C C . PRO A 1 259 ? -2.530 -16.902 37.684 1.00 92.31 259 PRO A C 1
ATOM 2054 O O . PRO A 1 259 ? -1.387 -16.483 37.509 1.00 92.31 259 PRO A O 1
ATOM 2057 N N . LEU A 1 260 ? -2.869 -18.175 37.445 1.00 93.00 260 LEU A N 1
ATOM 2058 C CA . LEU A 1 260 ? -1.911 -19.208 37.038 1.00 93.00 260 LEU A CA 1
ATOM 2059 C C . LEU A 1 260 ? -1.186 -18.848 35.731 1.00 93.00 260 LEU A C 1
ATOM 2061 O O . LEU A 1 260 ? 0.027 -19.021 35.610 1.00 93.00 260 LEU A O 1
ATOM 2065 N N . ILE A 1 261 ? -1.920 -18.327 34.745 1.00 91.12 261 ILE A N 1
ATOM 2066 C CA . ILE A 1 261 ? -1.345 -17.932 33.456 1.00 91.12 261 ILE A CA 1
ATOM 2067 C C . ILE A 1 261 ? -0.470 -16.693 33.637 1.00 91.12 261 ILE A C 1
ATOM 2069 O O . ILE A 1 261 ? 0.627 -16.636 33.082 1.00 91.12 261 ILE A O 1
ATOM 2073 N N . ASN A 1 262 ? -0.906 -15.720 34.438 1.00 87.44 262 ASN A N 1
ATOM 2074 C CA . ASN A 1 262 ? -0.120 -14.523 34.718 1.00 87.44 262 ASN A CA 1
ATOM 2075 C C . ASN A 1 262 ? 1.234 -14.867 35.375 1.00 87.44 262 ASN A C 1
ATOM 2077 O O . ASN A 1 262 ? 2.269 -14.344 34.961 1.00 87.44 262 ASN A O 1
ATOM 2081 N N . GLU A 1 263 ? 1.269 -15.813 36.319 1.00 89.88 263 GLU A N 1
ATOM 2082 C CA . GLU A 1 263 ? 2.522 -16.304 36.914 1.00 89.88 263 GLU A CA 1
ATOM 2083 C C . GLU A 1 263 ? 3.468 -16.925 35.876 1.00 89.88 263 GLU A C 1
ATOM 2085 O O . GLU A 1 263 ? 4.672 -16.638 35.865 1.00 89.88 263 GLU A O 1
ATOM 2090 N N . ILE A 1 264 ? 2.934 -17.755 34.974 1.00 91.69 264 ILE A N 1
ATOM 2091 C CA . ILE A 1 264 ? 3.707 -18.363 33.882 1.00 91.69 264 ILE A CA 1
ATOM 2092 C C . ILE A 1 264 ? 4.259 -17.272 32.953 1.00 91.69 264 ILE A C 1
ATOM 2094 O O . ILE A 1 264 ? 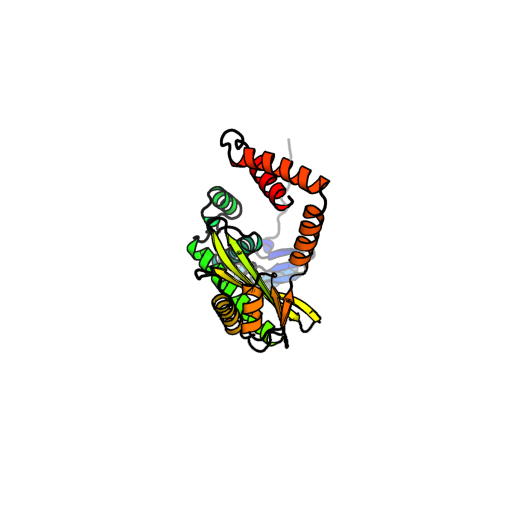5.449 -17.287 32.627 1.00 91.69 264 ILE A O 1
ATOM 2098 N N . ARG A 1 265 ? 3.437 -16.281 32.580 1.00 88.62 265 ARG A N 1
ATOM 2099 C CA . ARG A 1 265 ? 3.846 -15.151 31.728 1.00 88.62 265 ARG A CA 1
ATOM 2100 C C . ARG A 1 265 ? 4.960 -14.332 32.375 1.00 88.62 265 ARG A C 1
ATOM 2102 O O . ARG A 1 265 ? 5.934 -13.992 31.706 1.00 88.62 265 ARG A O 1
ATOM 2109 N N . GLN A 1 266 ? 4.884 -14.063 33.677 1.00 88.06 266 GLN A N 1
ATOM 2110 C CA . GLN A 1 266 ? 5.943 -13.353 34.401 1.00 88.06 266 GLN A CA 1
ATOM 2111 C C . GLN A 1 266 ? 7.265 -14.132 34.416 1.00 88.06 266 GLN A C 1
ATOM 2113 O O . GLN A 1 266 ? 8.323 -13.544 34.182 1.00 88.06 266 GLN A O 1
ATOM 2118 N N . LYS A 1 267 ? 7.225 -15.453 34.643 1.00 91.31 267 LYS A N 1
ATOM 2119 C CA . LYS A 1 267 ? 8.419 -16.315 34.564 1.00 91.31 267 LYS A CA 1
ATOM 2120 C C . LYS A 1 267 ? 9.020 -16.300 33.156 1.00 91.31 267 LYS A C 1
ATOM 2122 O O . LYS A 1 267 ? 10.222 -16.082 33.015 1.00 91.31 267 LYS A O 1
ATOM 2127 N N . ALA A 1 268 ? 8.191 -16.436 32.120 1.00 90.88 268 ALA A N 1
ATOM 2128 C CA . ALA A 1 268 ? 8.628 -16.360 30.728 1.00 90.88 268 ALA A CA 1
ATOM 2129 C C . ALA A 1 268 ? 9.258 -14.996 30.393 1.00 90.88 268 ALA A C 1
ATOM 2131 O O . ALA A 1 268 ? 10.346 -14.946 29.822 1.00 90.88 268 ALA A O 1
ATOM 2132 N N . ARG A 1 269 ? 8.646 -13.882 30.821 1.00 88.06 269 ARG A N 1
ATOM 2133 C CA . ARG A 1 269 ? 9.200 -12.529 30.634 1.00 88.06 269 ARG A CA 1
ATOM 2134 C C . ARG A 1 269 ? 10.552 -12.346 31.318 1.00 88.06 269 ARG A C 1
ATOM 2136 O O . ARG A 1 269 ? 11.422 -11.711 30.731 1.00 88.06 269 ARG A O 1
ATOM 2143 N N . LYS A 1 270 ? 10.766 -12.920 32.510 1.00 89.38 270 LYS A N 1
ATOM 2144 C CA . LYS A 1 270 ? 12.084 -12.906 33.176 1.00 89.38 270 LYS A CA 1
ATOM 2145 C C . LYS A 1 270 ? 13.142 -13.634 32.345 1.00 89.38 270 LYS A C 1
ATOM 2147 O O . LYS A 1 270 ? 14.232 -13.100 32.165 1.00 89.38 270 LYS A O 1
ATOM 2152 N N . ILE A 1 271 ? 12.808 -14.803 31.792 1.00 89.38 271 ILE A N 1
ATOM 2153 C CA . ILE A 1 271 ? 13.706 -15.563 30.907 1.00 89.38 271 ILE A CA 1
ATOM 2154 C C . ILE A 1 271 ? 14.034 -14.743 29.655 1.00 89.38 271 ILE A C 1
ATOM 2156 O O . ILE A 1 271 ? 15.203 -14.524 29.353 1.00 89.38 271 ILE A O 1
ATOM 2160 N N . VAL A 1 272 ? 13.018 -14.222 28.960 1.00 87.94 272 VAL A N 1
ATOM 2161 C CA . VAL A 1 272 ? 13.209 -13.371 27.771 1.00 87.94 272 VAL A CA 1
ATOM 2162 C C . VAL A 1 272 ? 14.052 -12.136 28.107 1.00 87.94 272 VAL A C 1
ATOM 2164 O O . VAL A 1 272 ? 14.935 -11.764 27.336 1.00 87.94 272 VAL A O 1
ATOM 2167 N N . GLY A 1 273 ? 13.814 -11.517 29.265 1.00 84.88 273 GLY A N 1
ATOM 2168 C CA . GLY A 1 273 ? 14.574 -10.372 29.760 1.00 84.88 273 GLY A CA 1
ATOM 2169 C C . GLY A 1 273 ? 16.064 -10.671 29.925 1.00 84.88 273 GLY A C 1
ATOM 2170 O O . GLY A 1 273 ? 16.879 -9.864 29.490 1.00 84.88 273 GLY A O 1
ATOM 2171 N N . LEU A 1 274 ? 16.422 -11.843 30.465 1.00 83.00 274 LEU A N 1
ATOM 2172 C CA . LEU A 1 274 ? 17.817 -12.293 30.588 1.00 83.00 274 LEU A CA 1
ATOM 2173 C C . LEU A 1 274 ? 18.509 -12.427 29.225 1.00 83.00 274 LEU A C 1
ATOM 2175 O O . LEU A 1 274 ? 19.659 -12.020 29.071 1.00 83.00 274 LEU A O 1
ATOM 2179 N N . PHE A 1 275 ? 17.812 -12.968 28.222 1.00 80.38 275 PHE A N 1
ATOM 2180 C CA . PHE A 1 275 ? 18.360 -13.090 26.868 1.00 80.38 275 PHE A CA 1
ATOM 2181 C C . PHE A 1 275 ? 18.478 -11.742 26.150 1.00 80.38 275 PHE A C 1
ATOM 2183 O O . PHE A 1 275 ? 19.395 -11.562 25.357 1.00 80.38 275 PHE A O 1
ATOM 2190 N N . ARG A 1 276 ? 17.587 -10.785 26.438 1.00 71.50 276 ARG A N 1
ATOM 2191 C CA . ARG A 1 276 ? 17.674 -9.423 25.889 1.00 71.50 276 ARG A CA 1
ATOM 2192 C C . ARG A 1 276 ? 18.789 -8.588 26.522 1.00 71.50 276 ARG A C 1
ATOM 2194 O O . ARG A 1 276 ? 19.314 -7.708 25.851 1.00 71.50 276 ARG A O 1
ATOM 2201 N N . SER A 1 277 ? 19.132 -8.825 27.789 1.00 68.88 277 SER A N 1
ATOM 2202 C CA . SER A 1 277 ? 20.130 -8.032 28.521 1.00 68.88 277 SER A CA 1
ATOM 2203 C C . SER A 1 277 ? 21.552 -8.603 28.479 1.00 68.88 277 SER A C 1
ATOM 2205 O O . SER A 1 277 ? 22.504 -7.873 28.745 1.00 68.88 277 SER A O 1
ATOM 2207 N N . SER A 1 278 ? 21.731 -9.885 28.142 1.00 64.00 278 SER A N 1
ATOM 2208 C CA . SER A 1 278 ? 23.046 -10.535 28.112 1.00 64.00 278 SER A CA 1
ATOM 2209 C C . SER A 1 278 ? 23.606 -10.673 26.693 1.00 64.00 278 SER A C 1
ATOM 2211 O O . SER A 1 278 ? 23.211 -11.563 25.939 1.00 64.00 278 SER A O 1
ATOM 2213 N N . CYS A 1 279 ? 24.633 -9.881 26.361 1.00 52.09 279 CYS A N 1
ATOM 2214 C CA . CYS A 1 279 ? 25.393 -10.019 25.108 1.00 52.09 279 CYS A CA 1
ATOM 2215 C C . CYS A 1 279 ? 26.074 -11.396 24.951 1.00 52.09 279 CYS A C 1
ATOM 2217 O O . CYS A 1 279 ? 26.383 -11.800 23.836 1.00 52.09 279 CYS A O 1
ATOM 2219 N N . LYS A 1 280 ? 26.293 -12.141 26.049 1.00 54.41 280 LYS A N 1
ATOM 2220 C CA . LYS A 1 280 ? 26.871 -13.500 26.020 1.00 54.41 280 LYS A CA 1
ATOM 2221 C C . LYS A 1 280 ? 25.838 -14.595 25.715 1.00 54.41 280 LYS A C 1
ATOM 2223 O O . LYS A 1 280 ? 26.222 -15.663 25.253 1.00 54.41 280 LYS A O 1
ATOM 2228 N N . ALA A 1 281 ? 24.547 -14.345 25.953 1.00 51.44 281 ALA A N 1
ATOM 2229 C CA . ALA A 1 281 ? 23.460 -15.292 25.671 1.00 51.44 281 ALA A CA 1
ATOM 2230 C C . ALA A 1 281 ? 22.801 -15.068 24.291 1.00 51.44 281 ALA A C 1
ATOM 2232 O O . ALA A 1 281 ? 22.112 -15.952 23.787 1.00 51.44 281 ALA A O 1
ATOM 2233 N N . GLY A 1 282 ? 23.038 -13.908 23.667 1.00 48.28 282 GLY A N 1
ATOM 2234 C CA . GLY A 1 282 ? 22.541 -13.525 22.338 1.00 48.28 282 GLY A CA 1
ATOM 2235 C C . GLY A 1 282 ? 23.351 -14.059 21.147 1.00 48.28 282 GLY A C 1
ATOM 2236 O O . GLY A 1 282 ? 23.152 -13.604 20.027 1.00 48.28 282 GLY A O 1
ATOM 2237 N N . GLY A 1 283 ? 24.256 -15.025 21.350 1.00 45.31 283 GLY A N 1
ATOM 2238 C CA . GLY A 1 283 ? 25.147 -15.558 20.304 1.00 45.31 283 GLY A CA 1
ATOM 2239 C C . GLY A 1 283 ? 24.466 -16.333 19.164 1.00 45.31 283 GLY A C 1
ATOM 2240 O O . GLY A 1 283 ? 25.150 -16.873 18.301 1.00 45.31 283 GLY A O 1
ATOM 2241 N N . GLY A 1 284 ? 23.133 -16.408 19.132 1.00 52.50 284 GLY A N 1
ATOM 2242 C CA . GLY A 1 284 ? 22.385 -17.031 18.044 1.00 52.50 284 GLY A CA 1
ATOM 2243 C C . GLY A 1 284 ? 21.293 -16.105 17.526 1.00 52.50 284 GLY A C 1
ATOM 2244 O O . GLY A 1 284 ? 20.233 -16.015 18.142 1.00 52.50 284 GLY A O 1
ATOM 2245 N N . HIS A 1 285 ? 21.497 -15.489 16.356 1.00 51.88 285 HIS A N 1
ATOM 2246 C CA . HIS A 1 285 ? 20.489 -14.662 15.668 1.00 51.88 285 HIS A CA 1
ATOM 2247 C C . HIS A 1 285 ? 19.108 -15.342 15.542 1.00 51.88 285 HIS A C 1
ATOM 2249 O O . HIS A 1 285 ? 18.079 -14.669 15.582 1.00 51.88 285 HIS A O 1
ATOM 2255 N N . LYS A 1 286 ? 19.061 -16.682 15.472 1.00 50.72 286 LYS A N 1
ATOM 2256 C CA . LYS A 1 286 ? 17.809 -17.462 15.466 1.00 50.72 286 LYS A CA 1
ATOM 2257 C C . LYS A 1 286 ? 17.038 -17.410 16.794 1.00 50.72 286 LYS A C 1
ATOM 2259 O O . LYS A 1 286 ? 15.811 -17.375 16.777 1.00 50.72 286 LYS A O 1
ATOM 2264 N N . MET A 1 287 ? 17.725 -17.383 17.938 1.00 49.69 287 MET A N 1
ATOM 2265 C CA . MET A 1 287 ? 17.078 -17.339 19.258 1.00 49.69 287 MET A CA 1
ATOM 2266 C C . MET A 1 287 ? 16.434 -15.968 19.501 1.00 49.69 287 MET A C 1
ATOM 2268 O O . MET A 1 287 ? 15.326 -15.879 20.023 1.00 49.69 287 MET A O 1
ATOM 2272 N N . GLU A 1 288 ? 17.086 -14.891 19.060 1.00 49.78 288 GLU A N 1
ATOM 2273 C CA . GLU A 1 288 ? 16.587 -13.525 19.232 1.00 49.78 288 GLU A CA 1
ATOM 2274 C C . GLU A 1 288 ? 15.308 -13.253 18.414 1.00 49.78 288 GLU A C 1
ATOM 2276 O O . GLU A 1 288 ? 14.365 -12.644 18.923 1.00 49.78 288 GLU A O 1
ATOM 2281 N N . GLN A 1 289 ? 15.219 -13.772 17.181 1.00 50.03 289 GLN A N 1
ATOM 2282 C CA . GLN A 1 289 ? 13.997 -13.712 16.361 1.00 50.03 289 GLN A CA 1
ATOM 2283 C C . GLN A 1 289 ? 12.830 -14.512 16.965 1.00 50.03 289 GLN A C 1
ATOM 2285 O O . GLN A 1 289 ? 11.686 -14.045 16.936 1.00 50.03 289 GLN A O 1
ATOM 2290 N N . HIS A 1 290 ? 13.101 -15.683 17.554 1.00 50.25 290 HIS A N 1
ATOM 2291 C CA . HIS A 1 290 ? 12.077 -16.480 18.236 1.00 50.25 290 HIS A CA 1
ATOM 2292 C C . HIS A 1 290 ? 11.608 -15.836 19.549 1.00 50.25 290 HIS A C 1
ATOM 2294 O O . HIS A 1 290 ? 10.406 -15.777 19.808 1.00 50.25 290 HIS A O 1
ATOM 2300 N N . LEU A 1 291 ? 12.515 -15.265 20.346 1.00 48.75 291 LEU A N 1
ATOM 2301 C CA . LEU A 1 291 ? 12.176 -14.580 21.600 1.00 48.75 291 LEU A CA 1
ATOM 2302 C C . LEU A 1 291 ? 11.349 -13.303 21.378 1.00 48.75 291 LEU A C 1
ATOM 2304 O O . LEU A 1 291 ? 10.516 -12.957 22.217 1.00 48.75 291 LEU A O 1
ATOM 2308 N N . ARG A 1 292 ? 11.527 -12.609 20.244 1.00 48.66 292 ARG A N 1
ATOM 2309 C CA . ARG A 1 292 ? 10.684 -11.461 19.859 1.00 48.66 292 ARG A CA 1
ATOM 2310 C C . ARG A 1 292 ? 9.233 -11.871 19.578 1.00 48.66 292 ARG A C 1
ATOM 2312 O O . ARG A 1 292 ? 8.332 -11.162 20.014 1.00 48.66 292 ARG A O 1
ATOM 2319 N N . HIS A 1 293 ? 9.007 -13.022 18.940 1.00 43.78 293 HIS A N 1
ATOM 2320 C CA . HIS A 1 293 ? 7.659 -13.562 18.716 1.00 43.78 293 HIS A CA 1
ATOM 2321 C C . HIS A 1 293 ? 7.001 -14.056 20.011 1.00 43.78 293 HIS A C 1
ATOM 2323 O O . HIS A 1 293 ? 5.830 -13.774 20.247 1.00 43.78 293 HIS A O 1
ATOM 2329 N N . VAL A 1 294 ? 7.756 -14.724 20.889 1.00 43.31 294 VAL A N 1
ATOM 2330 C CA . VAL A 1 294 ? 7.243 -15.180 22.194 1.00 43.31 294 VAL A CA 1
ATOM 2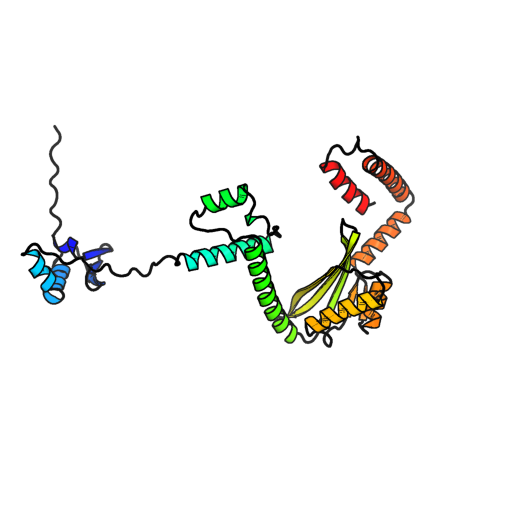331 C C . VAL A 1 294 ? 6.842 -13.995 23.081 1.00 43.31 294 VAL A C 1
ATOM 2333 O O . VAL A 1 294 ? 5.805 -14.044 23.728 1.00 43.31 294 VAL A O 1
ATOM 2336 N N . ALA A 1 295 ? 7.597 -12.892 23.062 1.00 42.47 295 ALA A N 1
ATOM 2337 C CA . ALA A 1 295 ? 7.245 -11.681 23.809 1.00 42.47 295 ALA A CA 1
ATOM 2338 C C . ALA A 1 295 ? 5.994 -10.957 23.272 1.00 42.47 295 ALA A C 1
ATOM 2340 O O . ALA A 1 295 ? 5.334 -10.251 24.026 1.00 42.47 295 ALA A O 1
ATOM 2341 N N . ALA A 1 296 ? 5.658 -11.114 21.988 1.00 40.06 296 ALA A N 1
ATOM 2342 C CA . ALA A 1 296 ? 4.434 -10.546 21.420 1.00 40.06 296 ALA A CA 1
ATOM 2343 C C . ALA A 1 296 ? 3.170 -11.323 21.842 1.00 40.06 296 ALA A C 1
ATOM 2345 O O . ALA A 1 296 ? 2.080 -10.754 21.870 1.00 40.06 296 ALA A O 1
ATOM 2346 N N . LEU A 1 297 ? 3.330 -12.603 22.197 1.00 34.94 297 LEU A N 1
ATOM 2347 C CA . LEU A 1 297 ? 2.264 -13.511 22.638 1.00 34.94 297 LEU A CA 1
ATOM 2348 C C . LEU A 1 297 ? 2.105 -13.574 24.173 1.00 34.94 297 LEU A C 1
ATOM 2350 O O . LEU A 1 297 ? 1.138 -14.161 24.657 1.00 34.94 297 LEU A O 1
ATOM 2354 N N . VAL A 1 298 ? 3.039 -12.979 24.932 1.00 36.88 298 VAL A N 1
ATOM 2355 C CA . VAL A 1 298 ? 3.130 -13.029 26.406 1.00 36.88 298 VAL A CA 1
ATOM 2356 C C . VAL A 1 298 ? 3.108 -11.638 27.012 1.00 36.88 298 VAL A C 1
ATOM 2358 O O . VAL A 1 298 ? 2.091 -11.303 27.641 1.00 36.88 298 VAL A O 1
#

Radius of gyration: 36.24 Å; Cα contacts (8 Å, |Δi|>4): 307; chains: 1; bounding box: 58×70×107 Å

Foldseek 3Di:
DDDDDDDDDDDPLVVQWDDPDPQWIAGLQPRDIDGDDPDCPRSVVCCVVPPVVQVVCVVVVHHDDRDGPPDPPPPQDLVRVLVVVLVVVLVCCVVVVNQLCCLVDPVSVVVVCVVPVSHDRDHSVVSVVVNVVVVVVVLVVVLVQLVVFQAKEKEWEWDADPVRWIKIWIKIWTAGPVRDIDIDTLDIDTDPDDLALVSVLVVVCVSCVVSVNLPRYAAYEYAPDPSVVSSCVVSVHHYDYDPVNVVVVVVVVVQVPPVVSVVVLVVLVVVLVCCVPDPVNVPDPVVVVVSVVVNVVD

Sequence (298 aa):
MEAPQKRCRKSVVWEHFHLETPNKVRCMYCDRQLAYFNNTSSMMRHLRSTHPAILQCAEDGNIPPVPRPATDTAGPSKQGRQRELDEALVDMVVKDLQPFTIVEDEGFMAFVNKLDPSYVLPSRKALKTMVTERYNISKEKTMEDLKKADFVSLTADMWSSINMDGYLGVTCHYITPEAKLATVVLGVRRFYQTHTAQHLMEAKALLMAEWGITTKVQCMVTDDASNMILSAQLLNLRHVPCFAHNLNLIVKK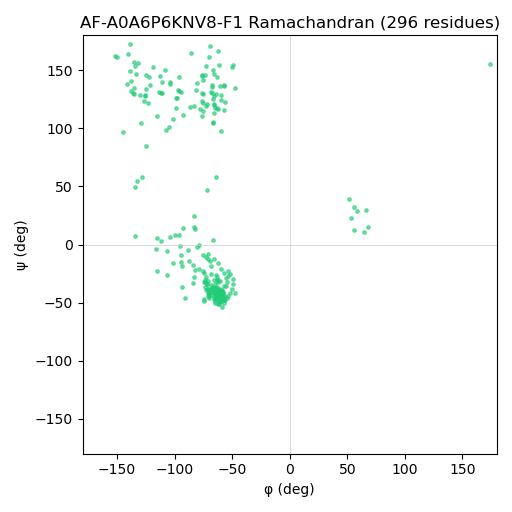ALDQTPLINEIRQKARKIVGLFRSSCKAGGGHKMEQHLRHVAALV

Nearest PDB structures (foldseek):
  4kre-assembly1_A  TM=4.932E-01  e=5.653E-02  Homo sapiens
  8vaj-assembly1_A  TM=3.949E-01  e=2.221E-02  Homo sapiens
  5js2-assembly1_A  TM=4.590E-01  e=1.014E-01  Homo sapiens
  7ksf-assembly1_A  TM=2.445E-01  e=5.030E-02  Eastern chimpanzee simian foamy virus
  7ygn-assembly1_A  TM=2.945E-01  e=2.901E-01  Mus musculus

InterPro domains:
  IPR003656 Zinc finger, BED-type [PF02892] (11-52)
  IPR003656 Zinc finger, BED-type [PS50808] (8-58)
  IPR012337 Ribonuclease H-like superfamily [SSF53098] (143-278)
  IPR036236 Zinc finger C2H2 superfamily [SSF57667] (11-55)
  IPR052035 Zinc finger BED domain-containing [PTHR46481] (5-281)

Solvent-accessible surface area (backbone atoms only — not comparable to full-atom values): 17357 Å² total; per-residue (Å²): 141,81,83,88,80,84,80,79,83,75,65,74,69,57,84,52,38,47,77,78,49,95,49,32,33,29,35,55,87,76,67,51,75,41,77,33,78,97,58,61,66,61,61,54,50,45,39,60,75,74,38,50,67,61,62,56,27,64,76,71,78,56,75,77,84,78,66,75,75,82,67,95,71,73,67,69,50,75,70,52,47,44,49,57,52,52,51,51,49,47,50,48,34,64,76,67,68,50,64,63,59,52,64,72,34,68,69,52,46,54,52,47,41,70,76,40,73,84,57,76,77,56,52,46,70,53,48,50,51,55,49,50,50,53,47,51,57,52,48,53,54,50,42,58,54,54,68,73,35,80,51,31,36,35,40,42,51,76,49,65,46,99,84,69,48,36,33,40,37,35,33,40,35,37,57,43,97,86,75,42,85,43,76,46,76,77,45,78,42,77,45,89,65,75,84,42,26,66,57,52,27,52,57,49,50,51,51,28,54,77,58,73,39,67,92,28,56,61,33,37,31,26,53,87,47,69,39,57,50,46,14,32,50,76,69,73,31,47,73,42,73,34,63,69,56,52,51,50,52,52,52,50,51,55,44,64,73,32,68,73,54,38,53,51,40,52,54,50,50,52,55,50,48,53,46,73,73,30,82,85,68,50,81,42,75,70,56,57,59,51,50,54,54,52,60,76,79,95

Organism: Carassius auratus (NCBI:txid7957)

pLDDT: mean 83.63, std 18.71, range [29.16, 98.44]

Secondary structure (DSSP, 8-state):
--PPP------GGGGGEEEEETTEEEETTT--EEE-SS-SHHHHHHHHHH-HHHHHHTTTT-PPPPPPP--S--PPPHHHHHHHHHHHHHHHHHHTT--GGGGG-HHHHHHHHHH-TT--PPPHHHHHHHHHHHHHHHHHHHHHHHHH-S-EEEEEEEEE-TTS-EEEEEEEEEE-TTS-EEEEEEEEEEE-S---HHHHHHHHHHHHHHTT-TTTEEEEEE-S-HHHHHHHHHTTPEEEE-HHHHHHHHHHHHHHT-HHHHHHHHHHHHHHHHHHH-TTT---HHHHHHHHHHHHH-